Protein AF-A0A850CLK9-F1 (afdb_monomer)

Mean predicted aligned error: 9.15 Å

Sequence (193 aa):
MTASEMKHPELVAVAVAAQLAKLVKAAGDRARLDAARILEKGSSVTLYSPLGMKIGKALRTDPEPVAEVTDPAALDAWLREKYPDQVVPVETISDDLDAVIAFLKEHAPHLVRTVEVVAERMVPDVLAASEIAGQPMGPDGELDVPGVVVRKPDGVLQIRLDKSAREAIGEMWTAGLINIDGTLRGQLTDGGE

Foldseek 3Di:
DPPVPPPCVPVVVVVVVVVLVVLLVVVVVVVQVVVLVVDDAQDKDFDADPVRHTWFMKGFHFAFKFKDQQDPVLLFVVCCVPPVVQFDFDDDDDPCVVVVVVVCVVPPVVVDDTDTGGHPCQVVLQRVQCRVVQARAGNVGDHDRPRMGIDRDGTGIDTDTDPCNVVSVVVCVVVVQADSSGHGDDDPPDPDD

Nearest PDB structures (foldseek):
  1t62-assembly1_B  TM=2.913E-01  e=1.652E-01  Enterococcus faecalis V583
  7vph-assembly3_E  TM=5.023E-01  e=2.510E+00  Homo sapiens
  4rnz-assembly1_A  TM=2.064E-01  e=3.252E+00  Helicobacter pylori 26695
  2gks-assembly1_A  TM=2.105E-01  e=1.595E+00  Aquifex aeolicus

Secondary structure (DSSP, 8-state):
--GGG-S-HHHHHHHHHHHHHHHHHHHHHHHHHHHHHHSPTT-EEEEE-TTS-EEEEEEE--PPPEEEES-HHHHHHHHHHH-GGGEEE----SS-HHHHHHHHHHH-GGG----EEE-TTHHHHHHHHHHHHTS-B-TTS-B--TTEEEE-PPPPEEEEE-TTHHHHHHHHHHTT-B-TTSPBSS-------

Radius of gyration: 30.46 Å; Cα contacts (8 Å, |Δi|>4): 239; chains: 1; bounding box: 79×27×88 Å

pLDDT: mean 87.81, std 12.47, range [39.19, 97.75]

Solvent-accessible surface area (backbone atoms only — not comparable to full-atom values): 11128 Å² total; per-residue (Å²): 134,65,86,89,71,61,92,53,64,67,59,52,53,51,52,50,52,54,52,43,51,52,44,27,46,55,46,48,54,51,51,50,56,56,49,54,72,71,50,52,70,59,38,73,47,78,39,62,45,99,85,72,43,62,32,29,34,42,35,23,37,59,56,68,39,46,49,42,79,78,30,67,65,52,29,51,53,48,44,50,71,75,38,54,89,50,42,40,75,74,86,92,61,74,101,58,40,68,62,51,52,51,48,36,57,73,76,40,48,91,78,62,76,95,52,84,36,73,37,80,64,54,60,59,43,26,35,54,35,9,26,78,68,62,37,33,21,35,76,90,69,46,70,76,39,55,32,44,47,50,45,66,57,83,46,54,76,45,78,48,72,41,92,52,22,66,58,49,51,51,51,36,46,74,71,58,39,40,45,93,40,70,47,70,49,68,76,82,70,80,82,80,126

Structure (mmCIF, N/CA/C/O backbone):
data_AF-A0A850CLK9-F1
#
_entry.id   AF-A0A850CLK9-F1
#
loop_
_atom_site.group_PDB
_atom_site.id
_atom_site.type_symbol
_atom_site.label_atom_id
_atom_site.label_alt_id
_atom_site.label_comp_id
_atom_site.label_asym_id
_atom_site.label_entity_id
_atom_site.label_seq_id
_atom_site.pdbx_PDB_ins_code
_atom_site.Cartn_x
_atom_site.Cartn_y
_atom_site.Cartn_z
_atom_site.occupancy
_atom_site.B_iso_or_equiv
_atom_site.auth_seq_id
_atom_site.auth_comp_id
_atom_site.auth_asym_id
_atom_site.auth_atom_id
_atom_site.pdbx_PDB_model_num
ATOM 1 N N . MET A 1 1 ? 1.174 -10.224 -51.002 1.00 52.44 1 MET A N 1
ATOM 2 C CA . MET A 1 1 ? 0.209 -9.147 -50.709 1.00 52.44 1 MET A CA 1
ATOM 3 C C . MET A 1 1 ? 0.891 -7.823 -50.970 1.00 52.44 1 MET A C 1
ATOM 5 O O . MET A 1 1 ? 1.827 -7.477 -50.260 1.00 52.44 1 MET A O 1
ATOM 9 N N . THR A 1 2 ? 0.507 -7.138 -52.039 1.00 65.50 2 THR A N 1
ATOM 10 C CA . THR A 1 2 ? 0.962 -5.769 -52.301 1.00 65.50 2 THR A CA 1
ATOM 11 C C . THR A 1 2 ? 0.214 -4.822 -51.357 1.00 65.50 2 THR A C 1
ATOM 13 O O . THR A 1 2 ? -0.904 -5.115 -50.936 1.00 65.50 2 THR A O 1
ATOM 16 N N . ALA A 1 3 ? 0.806 -3.675 -51.007 1.00 60.31 3 ALA A N 1
ATOM 17 C CA . ALA A 1 3 ? 0.183 -2.681 -50.118 1.00 60.31 3 ALA A CA 1
ATOM 18 C C . ALA A 1 3 ? -1.201 -2.185 -50.606 1.00 60.31 3 ALA A C 1
ATOM 20 O O . ALA A 1 3 ? -1.946 -1.583 -49.841 1.00 60.31 3 ALA A O 1
ATOM 21 N N . SER A 1 4 ? -1.561 -2.490 -51.858 1.00 64.19 4 SER A N 1
ATOM 22 C CA . SER A 1 4 ? -2.817 -2.124 -52.510 1.00 64.19 4 SER A CA 1
ATOM 23 C C . SER A 1 4 ? -4.047 -2.941 -52.072 1.00 64.19 4 SER A C 1
ATOM 25 O O . SER A 1 4 ? -5.147 -2.605 -52.499 1.00 64.19 4 SER A O 1
ATOM 27 N N . GLU A 1 5 ? -3.905 -3.990 -51.248 1.00 77.75 5 GLU A N 1
ATOM 28 C CA . GLU A 1 5 ? -5.036 -4.842 -50.813 1.00 77.75 5 GLU A CA 1
ATOM 29 C C . GLU A 1 5 ? -5.483 -4.635 -49.352 1.00 77.75 5 GLU A C 1
ATOM 31 O O . GLU A 1 5 ? -6.490 -5.208 -48.927 1.00 77.75 5 GLU A O 1
ATOM 36 N N . MET A 1 6 ? -4.787 -3.813 -48.558 1.00 80.12 6 MET A N 1
ATOM 37 C CA . MET A 1 6 ? -5.237 -3.507 -47.194 1.00 80.12 6 MET A CA 1
ATOM 38 C C . MET A 1 6 ? -6.361 -2.474 -47.232 1.00 80.12 6 MET A C 1
ATOM 40 O O . MET A 1 6 ? -6.115 -1.290 -47.434 1.00 80.12 6 MET A O 1
ATOM 44 N N . LYS A 1 7 ? -7.599 -2.920 -46.992 1.00 79.44 7 LYS A N 1
ATOM 45 C CA . LYS A 1 7 ? -8.791 -2.055 -47.015 1.00 79.44 7 LYS A CA 1
ATOM 46 C C . LYS A 1 7 ? -8.765 -0.935 -45.960 1.00 79.44 7 LYS A C 1
ATOM 48 O O . LYS A 1 7 ? -9.452 0.055 -46.164 1.00 79.44 7 LYS A O 1
ATOM 53 N N . HIS A 1 8 ? -7.965 -1.078 -44.892 1.00 89.06 8 HIS A N 1
ATOM 54 C CA . HIS A 1 8 ? -7.888 -0.151 -43.749 1.00 89.06 8 HIS A CA 1
ATOM 55 C C . HIS A 1 8 ? -6.509 -0.194 -43.044 1.00 89.06 8 HIS A C 1
ATOM 57 O O . HIS A 1 8 ? -6.378 -0.817 -41.982 1.00 89.06 8 HIS A O 1
ATOM 63 N N . PRO A 1 9 ? -5.440 0.386 -43.620 1.00 88.69 9 PRO A N 1
ATOM 64 C CA . PRO A 1 9 ? -4.096 0.369 -43.022 1.00 88.69 9 PRO A CA 1
ATOM 65 C C . PRO A 1 9 ? -4.032 1.010 -41.620 1.00 88.69 9 PRO A C 1
ATOM 67 O O . PRO A 1 9 ? -3.245 0.584 -40.775 1.00 88.69 9 PRO A O 1
ATOM 70 N N . GLU A 1 10 ? -4.891 1.983 -41.331 1.00 91.00 10 GLU A N 1
ATOM 71 C CA . GLU A 1 10 ? -5.036 2.619 -40.022 1.00 91.00 10 GLU A CA 1
ATOM 72 C C . GLU A 1 10 ? -5.503 1.641 -38.934 1.00 91.00 10 GLU A C 1
ATOM 74 O O . GLU A 1 10 ? -4.974 1.652 -37.821 1.00 91.00 10 GLU A O 1
ATOM 79 N N . LEU A 1 11 ? -6.434 0.735 -39.256 1.00 91.88 11 LEU A N 1
ATOM 80 C CA . LEU A 1 11 ? -6.907 -0.279 -38.310 1.00 91.88 11 LEU A CA 1
ATOM 81 C C . LEU A 1 11 ? -5.820 -1.315 -38.016 1.00 91.88 11 LEU A C 1
ATOM 83 O O . LEU A 1 11 ? -5.702 -1.783 -36.882 1.00 91.88 11 LEU A O 1
ATOM 87 N N . VAL A 1 12 ? -4.984 -1.629 -39.011 1.00 92.44 12 VAL A N 1
ATOM 88 C CA . VAL A 1 12 ? -3.802 -2.479 -38.816 1.00 92.44 12 VAL A CA 1
ATOM 89 C C . VAL A 1 12 ? -2.829 -1.814 -37.840 1.00 92.44 12 VAL A C 1
ATOM 91 O O . VAL A 1 12 ? -2.372 -2.470 -36.905 1.00 92.44 12 VAL A O 1
ATOM 94 N N . ALA A 1 13 ? -2.562 -0.512 -37.986 1.00 92.12 13 ALA A N 1
ATOM 95 C CA . ALA A 1 13 ? -1.689 0.224 -37.071 1.00 92.12 13 ALA A CA 1
ATOM 96 C C . ALA A 1 13 ? -2.222 0.228 -35.625 1.00 92.12 13 ALA A C 1
ATOM 98 O O . ALA A 1 13 ? -1.456 -0.015 -34.691 1.00 92.12 13 ALA A O 1
ATOM 99 N N . VAL A 1 14 ? -3.532 0.428 -35.434 1.00 95.06 14 VAL A N 1
ATOM 100 C CA . VAL A 1 14 ? -4.177 0.351 -34.110 1.00 95.06 14 VAL A CA 1
ATOM 101 C C . VAL A 1 14 ? -4.045 -1.050 -33.508 1.00 95.06 14 VAL A C 1
ATOM 103 O O . VAL A 1 14 ? -3.688 -1.181 -32.337 1.00 95.06 14 VAL A O 1
ATOM 106 N N . ALA A 1 15 ? -4.281 -2.103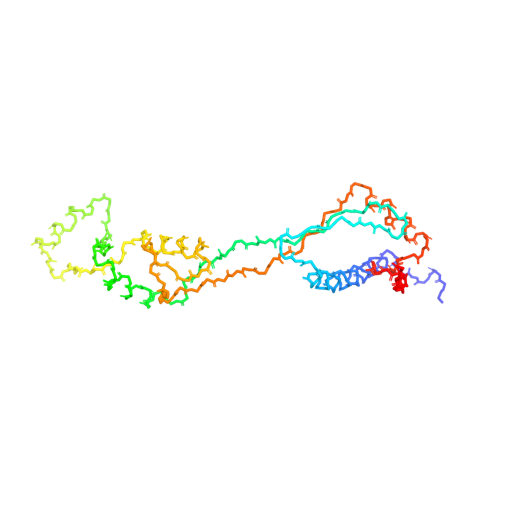 -34.295 1.00 94.44 15 ALA A N 1
ATOM 107 C CA . ALA A 1 15 ? -4.157 -3.484 -33.831 1.00 94.44 15 ALA A CA 1
ATOM 108 C C . ALA A 1 15 ? -2.715 -3.832 -33.426 1.00 94.44 15 ALA A C 1
ATOM 110 O O . ALA A 1 15 ? -2.495 -4.440 -32.375 1.00 94.44 15 ALA A O 1
ATOM 111 N N . VAL A 1 16 ? -1.729 -3.398 -34.217 1.00 95.00 16 VAL A N 1
ATOM 112 C CA . VAL A 1 16 ? -0.305 -3.563 -33.897 1.00 95.00 16 VAL A CA 1
ATOM 113 C C . VAL A 1 16 ? 0.041 -2.816 -32.612 1.00 95.00 16 VAL A C 1
ATOM 115 O O . VAL A 1 16 ? 0.589 -3.424 -31.697 1.00 95.00 16 VAL A O 1
ATOM 118 N N . ALA A 1 17 ? -0.329 -1.538 -32.490 1.00 95.25 17 ALA A N 1
ATOM 119 C CA . ALA A 1 17 ? -0.072 -0.751 -31.284 1.00 95.25 17 ALA A CA 1
ATOM 120 C C . ALA A 1 17 ? -0.703 -1.387 -30.033 1.00 95.25 17 ALA A C 1
ATOM 122 O O . ALA A 1 17 ? -0.053 -1.477 -28.991 1.00 95.25 17 ALA A O 1
ATOM 123 N N . ALA A 1 18 ? -1.934 -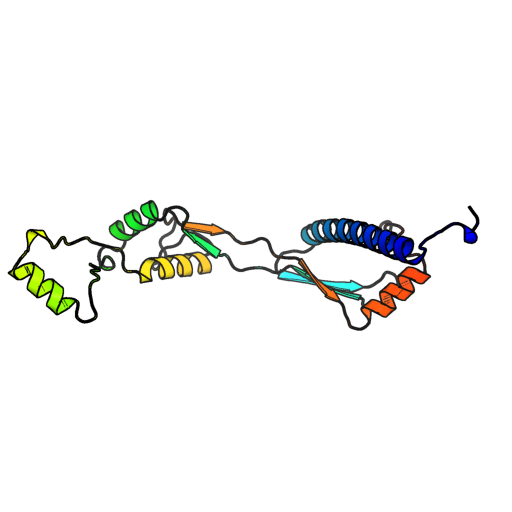1.897 -30.142 1.00 95.69 18 ALA A N 1
ATOM 124 C CA . ALA A 1 18 ? -2.607 -2.598 -29.052 1.00 95.69 18 ALA A CA 1
ATOM 125 C C . ALA A 1 18 ? -1.874 -3.888 -28.649 1.00 95.69 18 ALA A C 1
ATOM 127 O O . ALA A 1 18 ? -1.739 -4.176 -27.457 1.00 95.69 18 ALA A O 1
ATOM 128 N N . GLN A 1 19 ? -1.377 -4.660 -29.618 1.00 97.00 19 GLN A N 1
ATOM 129 C CA . GLN A 1 19 ? -0.610 -5.870 -29.334 1.00 97.00 19 GLN A CA 1
ATOM 130 C C . GLN A 1 19 ? 0.746 -5.548 -28.693 1.00 97.00 19 GLN A C 1
ATOM 132 O O . GLN A 1 19 ? 1.129 -6.198 -27.721 1.00 97.00 19 GLN A O 1
ATOM 137 N N . LEU A 1 20 ? 1.443 -4.517 -29.176 1.00 95.38 20 LEU A N 1
ATOM 138 C CA . LEU A 1 20 ? 2.698 -4.060 -28.579 1.00 95.38 20 LEU A CA 1
ATOM 139 C C . LEU A 1 20 ? 2.493 -3.562 -27.149 1.00 95.38 20 LEU A C 1
ATOM 141 O O . LEU A 1 20 ? 3.252 -3.941 -26.264 1.00 95.38 20 LEU A O 1
ATOM 145 N N . ALA A 1 21 ? 1.429 -2.801 -26.887 1.00 95.38 21 ALA A N 1
ATOM 146 C CA . ALA A 1 21 ? 1.100 -2.352 -25.537 1.00 95.38 21 ALA A CA 1
ATOM 147 C C . ALA A 1 21 ? 0.892 -3.530 -24.568 1.00 95.38 21 ALA A C 1
ATOM 149 O O . ALA A 1 21 ? 1.345 -3.471 -23.425 1.00 95.38 21 ALA A O 1
ATOM 150 N N . LYS A 1 22 ? 0.260 -4.626 -25.019 1.00 96.19 22 LYS A N 1
ATOM 151 C CA . LYS A 1 22 ? 0.113 -5.851 -24.212 1.00 96.19 22 LYS A CA 1
ATOM 152 C C . LYS A 1 22 ? 1.460 -6.510 -23.913 1.00 96.19 22 LYS A C 1
ATOM 154 O O . LYS A 1 22 ? 1.681 -6.911 -22.773 1.00 96.19 22 LYS A O 1
ATOM 159 N N . LEU A 1 23 ? 2.347 -6.604 -24.906 1.00 94.69 23 LEU A N 1
ATOM 160 C CA . LEU A 1 23 ? 3.688 -7.172 -24.729 1.00 94.69 23 LEU A CA 1
ATOM 161 C C . LEU A 1 23 ? 4.530 -6.334 -23.763 1.00 94.69 23 LEU A C 1
ATOM 163 O O . LEU A 1 23 ? 5.065 -6.877 -22.801 1.00 94.69 23 LEU A O 1
ATOM 167 N N . VAL A 1 24 ? 4.568 -5.013 -23.963 1.00 95.94 24 VAL A N 1
ATOM 168 C CA . VAL A 1 24 ? 5.277 -4.070 -23.085 1.00 95.94 24 VAL A CA 1
ATOM 169 C C . VAL A 1 24 ? 4.737 -4.139 -21.659 1.00 95.94 24 VAL A C 1
ATOM 171 O O . VAL A 1 24 ? 5.512 -4.159 -20.707 1.00 95.94 24 VAL A O 1
ATOM 174 N N . LYS A 1 25 ? 3.411 -4.227 -21.487 1.00 95.44 25 LYS A N 1
ATOM 175 C CA . LYS A 1 25 ? 2.806 -4.388 -20.161 1.00 95.44 25 LYS A CA 1
ATOM 176 C C . LYS A 1 25 ? 3.255 -5.691 -19.497 1.00 95.44 25 LYS A C 1
ATOM 178 O O . LYS A 1 25 ? 3.720 -5.650 -18.366 1.00 95.44 25 LYS A O 1
ATOM 183 N N . ALA A 1 26 ? 3.155 -6.823 -20.193 1.00 94.12 26 ALA A N 1
ATOM 184 C CA . ALA A 1 26 ? 3.539 -8.121 -19.640 1.00 94.12 26 ALA A CA 1
ATOM 185 C C . ALA A 1 26 ? 5.033 -8.178 -19.266 1.00 94.12 26 ALA A C 1
ATOM 187 O O . ALA A 1 26 ? 5.385 -8.665 -18.191 1.00 94.12 26 ALA A O 1
ATOM 188 N N . ALA A 1 27 ? 5.905 -7.636 -20.122 1.00 93.19 27 ALA A N 1
ATOM 189 C CA . ALA A 1 27 ? 7.331 -7.511 -19.841 1.00 93.19 27 ALA A CA 1
ATOM 190 C C . ALA A 1 27 ? 7.600 -6.581 -18.647 1.00 93.19 27 ALA A C 1
ATOM 192 O O . ALA A 1 27 ? 8.383 -6.923 -17.762 1.00 93.19 27 ALA A O 1
ATOM 193 N N . GLY A 1 28 ? 6.909 -5.439 -18.581 1.00 92.25 28 GLY A N 1
ATOM 194 C CA . GLY A 1 28 ? 7.004 -4.485 -17.479 1.00 92.25 28 GLY A CA 1
ATOM 195 C C . GLY A 1 28 ? 6.546 -5.063 -16.139 1.00 92.25 28 GLY A C 1
ATOM 196 O O . GLY A 1 28 ? 7.227 -4.870 -15.135 1.00 92.25 28 GLY A O 1
ATOM 197 N N . ASP A 1 29 ? 5.438 -5.805 -16.114 1.00 92.94 29 ASP A N 1
ATOM 198 C CA . ASP A 1 29 ? 4.929 -6.463 -14.906 1.00 92.94 29 ASP A CA 1
ATOM 199 C C . ASP A 1 29 ? 5.933 -7.508 -14.394 1.00 92.94 29 ASP A C 1
ATOM 201 O O . ASP A 1 29 ? 6.263 -7.525 -13.206 1.00 92.94 29 ASP A O 1
ATOM 205 N N . ARG A 1 30 ? 6.510 -8.316 -15.294 1.00 92.19 30 ARG A N 1
ATOM 206 C CA . ARG A 1 30 ? 7.572 -9.271 -14.945 1.00 92.19 30 ARG A CA 1
ATOM 207 C C . ARG A 1 30 ? 8.824 -8.569 -14.412 1.00 92.19 30 ARG A C 1
ATOM 209 O O . ARG A 1 30 ? 9.306 -8.926 -13.342 1.00 92.19 30 ARG A O 1
ATOM 216 N N . ALA A 1 31 ? 9.308 -7.542 -15.109 1.00 92.38 31 ALA A N 1
ATOM 217 C CA . ALA A 1 31 ? 10.482 -6.778 -14.690 1.00 92.38 31 ALA A CA 1
ATOM 218 C C . ALA A 1 31 ? 10.273 -6.095 -13.329 1.00 92.38 31 ALA A C 1
ATOM 220 O O . ALA A 1 31 ? 11.199 -6.034 -12.523 1.00 92.38 31 ALA A O 1
ATOM 221 N N . ARG A 1 32 ? 9.056 -5.617 -13.035 1.00 91.00 32 ARG A N 1
ATOM 222 C CA . ARG A 1 32 ? 8.706 -5.062 -11.719 1.00 91.00 32 ARG A CA 1
ATOM 223 C C . ARG A 1 32 ? 8.752 -6.115 -10.620 1.00 91.00 32 ARG A C 1
ATOM 225 O O . ARG A 1 32 ? 9.260 -5.813 -9.545 1.00 91.00 32 ARG A O 1
ATOM 232 N N . LEU A 1 33 ? 8.246 -7.323 -10.875 1.00 90.19 33 LEU A N 1
ATOM 233 C CA . LEU A 1 33 ? 8.322 -8.428 -9.915 1.00 90.19 33 LEU A CA 1
ATOM 234 C C . LEU A 1 33 ? 9.774 -8.816 -9.624 1.00 90.19 33 LEU A C 1
ATOM 236 O O . LEU A 1 33 ? 10.137 -8.979 -8.462 1.00 90.19 33 LEU A O 1
ATOM 240 N N . ASP A 1 34 ? 10.609 -8.911 -10.658 1.00 90.56 34 ASP A N 1
ATOM 241 C CA . ASP A 1 34 ? 12.026 -9.241 -10.497 1.00 90.56 34 ASP A CA 1
ATOM 242 C C . ASP A 1 34 ? 12.777 -8.116 -9.759 1.00 90.56 34 ASP A C 1
ATOM 244 O O . ASP A 1 34 ? 13.471 -8.376 -8.778 1.00 90.56 34 ASP A O 1
ATOM 248 N N . ALA A 1 35 ? 12.556 -6.849 -10.126 1.00 90.38 35 ALA A N 1
ATOM 249 C CA . ALA A 1 35 ? 13.148 -5.699 -9.439 1.00 90.38 35 ALA A CA 1
ATOM 250 C C . ALA A 1 35 ? 12.690 -5.573 -7.974 1.00 90.38 35 ALA A C 1
ATOM 252 O O . ALA A 1 35 ? 13.484 -5.205 -7.107 1.00 90.38 35 ALA A O 1
ATOM 253 N N . ALA A 1 36 ? 11.437 -5.923 -7.672 1.00 89.50 36 ALA A N 1
ATOM 254 C CA . ALA A 1 36 ? 10.931 -5.961 -6.303 1.00 89.50 36 ALA A CA 1
ATOM 255 C C . ALA A 1 36 ? 11.599 -7.053 -5.450 1.00 89.50 36 ALA A C 1
ATOM 257 O O . ALA A 1 36 ? 11.548 -6.960 -4.231 1.00 89.50 36 ALA A O 1
ATOM 258 N N . ARG A 1 37 ? 12.242 -8.071 -6.036 1.00 89.75 37 ARG A N 1
ATOM 259 C CA . ARG A 1 37 ? 13.052 -9.041 -5.273 1.00 89.75 37 ARG A CA 1
ATOM 260 C C . ARG A 1 37 ? 14.455 -8.526 -4.963 1.00 89.75 37 ARG A C 1
ATOM 262 O O . ARG A 1 37 ? 15.041 -8.963 -3.983 1.00 89.75 37 ARG A O 1
ATOM 269 N N . ILE A 1 38 ? 14.975 -7.621 -5.792 1.00 92.31 38 ILE A N 1
ATOM 270 C CA . ILE A 1 38 ? 16.338 -7.087 -5.672 1.00 92.31 38 ILE A CA 1
ATOM 271 C C . ILE A 1 38 ? 16.379 -5.907 -4.693 1.00 92.31 38 ILE A C 1
ATOM 273 O O . ILE A 1 38 ? 17.317 -5.779 -3.914 1.00 92.31 38 ILE A O 1
ATOM 277 N N . LEU A 1 39 ? 15.368 -5.034 -4.726 1.00 93.12 39 LEU A N 1
ATOM 278 C CA . LEU A 1 39 ? 15.319 -3.848 -3.870 1.00 93.12 39 LEU A CA 1
ATOM 279 C C . LEU A 1 39 ? 14.760 -4.178 -2.484 1.00 93.12 39 LEU A C 1
ATOM 281 O O . LEU A 1 39 ? 13.619 -4.632 -2.351 1.00 93.12 39 LEU A O 1
ATOM 285 N N . GLU A 1 40 ? 15.528 -3.863 -1.444 1.00 92.75 40 GLU A N 1
ATOM 286 C CA . GLU A 1 40 ? 15.059 -3.890 -0.057 1.00 92.75 40 GLU A CA 1
ATOM 287 C C . GLU A 1 40 ? 13.942 -2.854 0.163 1.00 92.75 40 GLU A C 1
ATOM 289 O O . GLU A 1 40 ? 13.884 -1.827 -0.525 1.00 92.75 40 GLU A O 1
ATOM 294 N N . LYS A 1 41 ? 13.022 -3.108 1.104 1.00 93.00 41 LYS A N 1
ATOM 295 C CA . LYS A 1 41 ? 11.955 -2.147 1.439 1.00 93.00 41 LYS A CA 1
ATOM 296 C C . LYS A 1 41 ? 12.589 -0.840 1.947 1.00 93.00 41 LYS A C 1
ATOM 298 O O . LYS A 1 41 ? 13.535 -0.874 2.722 1.00 93.00 41 LYS A O 1
ATOM 303 N N . GLY A 1 42 ? 12.117 0.306 1.453 1.00 92.94 42 GLY A N 1
ATOM 304 C CA . GLY A 1 42 ? 12.643 1.638 1.794 1.00 92.94 42 GLY A CA 1
ATOM 305 C C . GLY A 1 42 ? 13.885 2.054 0.998 1.00 92.94 42 GLY A C 1
ATOM 306 O O . GLY A 1 42 ? 14.265 3.226 1.011 1.00 92.94 42 GLY A O 1
ATOM 307 N N . SER A 1 43 ? 14.498 1.126 0.259 1.00 95.31 43 SER A N 1
ATOM 308 C CA . SER A 1 43 ? 15.685 1.406 -0.545 1.00 95.31 43 SER A CA 1
ATOM 309 C C . SER A 1 43 ? 15.344 2.083 -1.872 1.00 95.31 43 SER A C 1
ATOM 311 O O . SER A 1 43 ? 14.232 1.994 -2.411 1.00 95.31 43 SER A O 1
ATOM 313 N N . SER A 1 44 ? 16.340 2.771 -2.431 1.00 95.94 44 SER A N 1
ATOM 314 C CA . SER A 1 44 ? 16.206 3.412 -3.729 1.00 95.94 44 SER A CA 1
ATOM 315 C C . SER A 1 44 ? 17.493 3.340 -4.534 1.00 95.94 44 SER A C 1
ATOM 317 O O . SER A 1 44 ? 18.574 3.517 -3.979 1.00 95.94 44 SER A O 1
ATOM 319 N N . VAL A 1 45 ? 17.367 3.135 -5.842 1.00 97.31 45 VAL A N 1
ATOM 320 C CA . VAL A 1 45 ? 18.491 2.996 -6.772 1.00 97.31 45 VAL A CA 1
ATOM 321 C C . VAL A 1 45 ? 18.274 3.908 -7.973 1.00 97.31 45 VAL A C 1
ATOM 323 O O . VAL A 1 45 ? 17.189 3.950 -8.559 1.00 97.31 45 VAL A O 1
ATOM 326 N N . THR A 1 46 ? 19.308 4.662 -8.338 1.00 97.56 46 THR A N 1
ATOM 327 C CA . THR A 1 46 ? 19.321 5.444 -9.579 1.00 97.56 46 THR A CA 1
ATOM 328 C C . THR A 1 46 ? 19.553 4.504 -10.757 1.00 97.56 46 THR A C 1
ATOM 330 O O . THR A 1 46 ? 20.476 3.696 -10.742 1.00 97.56 46 THR A O 1
ATOM 333 N N . LEU A 1 47 ? 18.709 4.614 -11.777 1.00 96.75 47 LEU A N 1
ATOM 334 C CA . LEU A 1 47 ? 18.754 3.783 -12.971 1.00 96.75 47 LEU A CA 1
ATOM 335 C C . LEU A 1 47 ? 19.568 4.483 -14.056 1.00 96.75 47 LEU A C 1
ATOM 337 O O . LEU A 1 47 ? 19.270 5.628 -14.417 1.00 96.75 47 LEU A O 1
ATOM 341 N N . TYR A 1 48 ? 20.540 3.766 -14.607 1.00 96.50 48 TYR A N 1
ATOM 342 C CA . TYR A 1 48 ? 21.345 4.193 -15.744 1.00 96.50 48 TYR A CA 1
ATOM 343 C C . TYR A 1 48 ? 21.133 3.237 -16.918 1.00 96.50 48 TYR A C 1
ATOM 345 O O . TYR A 1 48 ? 20.901 2.043 -16.736 1.00 96.50 48 TYR A O 1
ATOM 353 N N . SER A 1 49 ? 21.189 3.779 -18.128 1.00 95.31 49 SER A N 1
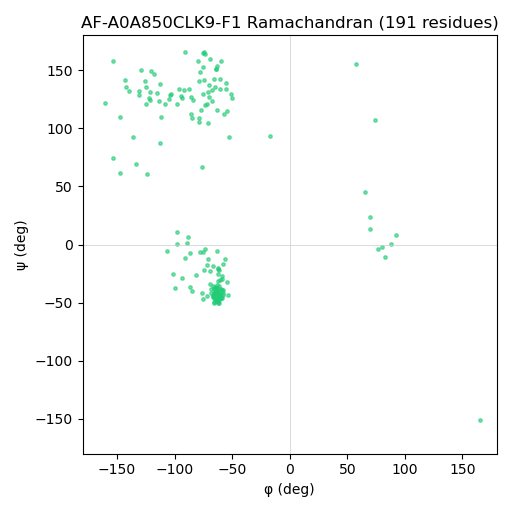ATOM 354 C CA . SER A 1 49 ? 21.269 2.992 -19.355 1.00 95.31 49 SER A CA 1
ATOM 355 C C . SER A 1 49 ? 22.634 2.298 -19.458 1.00 95.31 49 SER A C 1
ATOM 357 O O . SER A 1 49 ? 23.608 2.789 -18.882 1.00 95.31 49 SER A O 1
ATOM 359 N N . PRO A 1 50 ? 22.759 1.233 -20.270 1.00 93.75 50 PRO A N 1
ATOM 360 C CA . PRO A 1 50 ? 24.058 0.662 -20.639 1.00 93.75 50 PRO A CA 1
ATOM 361 C C . PRO A 1 50 ? 25.008 1.660 -21.324 1.00 93.75 50 PRO A C 1
ATOM 363 O O . PRO A 1 50 ? 26.205 1.420 -21.394 1.00 93.75 50 PRO A O 1
ATOM 366 N N . LEU A 1 51 ? 24.481 2.787 -21.813 1.00 93.81 51 LEU A N 1
ATOM 367 C CA . LEU A 1 51 ? 25.242 3.885 -22.412 1.00 93.81 51 LEU A CA 1
ATOM 368 C C . LEU A 1 51 ? 25.702 4.928 -21.371 1.00 93.81 51 LEU A C 1
ATOM 370 O O . LEU A 1 51 ? 26.206 5.985 -21.734 1.00 93.81 51 LEU A O 1
ATOM 374 N N . GLY A 1 52 ? 25.488 4.681 -20.074 1.00 95.31 52 GLY A N 1
ATOM 375 C CA . GLY A 1 52 ? 25.898 5.573 -18.983 1.00 95.31 52 GLY A CA 1
ATOM 376 C C . GLY A 1 52 ? 24.963 6.762 -18.727 1.00 95.31 52 GLY A C 1
ATOM 377 O O . GLY A 1 52 ? 25.168 7.514 -17.776 1.00 95.31 52 GLY A O 1
ATOM 378 N N . MET A 1 53 ? 23.899 6.936 -19.515 1.00 96.56 53 MET A N 1
ATOM 379 C CA . MET A 1 53 ? 22.920 8.007 -19.294 1.00 96.56 53 MET A CA 1
ATOM 380 C C . MET A 1 53 ? 21.938 7.669 -18.177 1.00 96.56 53 MET A C 1
ATOM 382 O O . MET A 1 53 ? 21.430 6.549 -18.108 1.00 96.56 53 MET A O 1
ATOM 386 N N . LYS A 1 54 ? 21.595 8.658 -17.352 1.00 97.25 54 LYS A N 1
ATOM 387 C CA . LYS A 1 54 ? 20.583 8.518 -16.301 1.00 97.25 54 LYS A CA 1
ATOM 388 C C . LYS A 1 54 ? 19.177 8.402 -16.904 1.00 97.25 54 LYS A C 1
ATOM 390 O O . LYS A 1 54 ? 18.741 9.276 -17.653 1.00 97.25 54 LYS A O 1
ATOM 395 N N . ILE A 1 55 ? 18.453 7.352 -16.518 1.00 97.38 55 ILE A N 1
ATOM 396 C CA . ILE A 1 55 ? 17.065 7.092 -16.933 1.00 97.38 55 ILE A CA 1
ATOM 397 C C . ILE A 1 55 ? 16.080 7.532 -15.848 1.00 97.38 55 ILE A C 1
ATOM 399 O O . ILE A 1 55 ? 14.997 8.027 -16.147 1.00 97.38 55 ILE A O 1
ATOM 403 N N . GLY A 1 56 ? 16.417 7.347 -14.574 1.00 97.38 56 GLY A N 1
ATOM 404 C CA . GLY A 1 56 ? 15.479 7.649 -13.499 1.00 97.38 56 GLY A CA 1
ATOM 405 C C . GLY A 1 56 ? 15.891 7.065 -12.164 1.00 97.38 56 GLY A C 1
ATOM 406 O O . GLY A 1 56 ? 17.075 6.896 -11.881 1.00 97.38 56 GLY A O 1
ATOM 407 N N . LYS A 1 57 ? 14.899 6.770 -11.331 1.00 97.56 57 LYS A N 1
ATOM 408 C CA . LYS A 1 57 ? 15.080 6.195 -10.002 1.00 97.56 57 LYS A CA 1
ATOM 409 C C . LYS A 1 57 ? 14.006 5.144 -9.737 1.00 97.56 57 LYS A C 1
ATOM 411 O O . LYS A 1 57 ? 12.822 5.402 -9.954 1.00 97.56 57 LYS A O 1
ATOM 416 N N . ALA A 1 58 ? 14.424 3.981 -9.255 1.00 96.88 58 ALA A N 1
ATOM 417 C CA . ALA A 1 58 ? 13.548 2.980 -8.669 1.00 96.88 58 ALA A CA 1
ATOM 418 C C . ALA A 1 58 ? 13.549 3.155 -7.147 1.00 96.88 58 ALA A C 1
ATOM 420 O O . ALA A 1 58 ? 14.600 3.335 -6.535 1.00 96.88 58 ALA A O 1
ATOM 421 N N . LEU A 1 59 ? 12.370 3.136 -6.539 1.00 96.69 59 LEU A N 1
ATOM 422 C CA . LEU A 1 59 ? 12.164 3.227 -5.098 1.00 96.69 59 LEU A CA 1
ATOM 423 C C . LEU A 1 59 ? 11.221 2.101 -4.700 1.00 96.69 59 LEU A C 1
ATOM 425 O O . LEU A 1 59 ? 10.141 1.998 -5.277 1.00 96.69 59 LEU A O 1
ATOM 429 N N . ARG A 1 60 ? 11.582 1.299 -3.702 1.00 95.62 60 ARG A N 1
ATOM 430 C CA . ARG A 1 60 ? 10.617 0.410 -3.054 1.00 95.62 60 ARG A CA 1
ATOM 431 C C . ARG A 1 60 ? 10.142 1.083 -1.780 1.00 95.62 60 ARG A C 1
ATOM 433 O O . ARG A 1 60 ? 10.960 1.411 -0.928 1.00 95.62 60 ARG A O 1
ATOM 440 N N . THR A 1 61 ? 8.842 1.331 -1.656 1.00 93.81 61 THR A N 1
ATOM 441 C CA . THR A 1 61 ? 8.312 1.941 -0.430 1.00 93.81 61 THR A CA 1
ATOM 442 C C . THR A 1 61 ? 8.523 1.004 0.761 1.00 93.81 61 THR A C 1
ATOM 444 O O . THR A 1 61 ? 8.572 -0.212 0.585 1.00 93.81 61 THR A O 1
ATOM 447 N N . ASP A 1 62 ? 8.668 1.554 1.965 1.00 90.81 62 ASP A N 1
ATOM 448 C CA . ASP A 1 62 ? 8.548 0.787 3.208 1.00 90.81 62 ASP A CA 1
ATOM 449 C C . ASP A 1 62 ? 7.298 1.280 3.937 1.00 90.81 62 ASP A C 1
ATOM 451 O O . ASP A 1 62 ? 7.373 2.276 4.652 1.00 90.81 62 ASP A O 1
ATOM 455 N N . PRO A 1 63 ? 6.119 0.709 3.644 1.00 86.94 63 PRO A N 1
ATOM 456 C CA . PRO A 1 63 ? 4.901 1.118 4.319 1.00 86.94 63 PRO A CA 1
ATOM 457 C C . PRO A 1 63 ? 4.996 0.748 5.799 1.00 86.94 63 PRO A C 1
ATOM 459 O O . PRO A 1 63 ? 5.528 -0.313 6.151 1.00 86.94 63 PRO A O 1
ATOM 462 N N . GLU A 1 64 ? 4.472 1.623 6.650 1.00 85.56 64 GLU A N 1
ATOM 463 C CA . GLU A 1 64 ? 4.357 1.347 8.079 1.00 85.56 64 GLU A CA 1
ATOM 464 C C . GLU A 1 64 ? 3.421 0.148 8.322 1.00 85.56 64 GLU A C 1
ATOM 466 O O . GLU A 1 64 ? 2.583 -0.168 7.464 1.00 85.56 64 GLU A O 1
ATOM 471 N N . PRO A 1 65 ? 3.600 -0.588 9.435 1.00 83.12 65 PRO A N 1
ATOM 472 C CA . PRO A 1 65 ? 2.662 -1.626 9.837 1.00 83.12 65 PRO A CA 1
ATOM 473 C C . PRO A 1 65 ? 1.251 -1.054 9.953 1.00 83.12 65 PRO A C 1
ATOM 475 O O . PRO A 1 65 ? 1.074 0.043 10.466 1.00 83.12 65 PRO A O 1
ATOM 478 N N . VAL A 1 66 ? 0.263 -1.810 9.481 1.00 85.12 66 VAL A N 1
ATOM 479 C CA . VAL A 1 66 ? -1.153 -1.464 9.626 1.00 85.12 66 VAL A CA 1
ATOM 480 C C . VAL A 1 66 ? -1.796 -2.520 10.509 1.00 85.12 66 VAL A C 1
ATOM 482 O O . VAL A 1 66 ? -1.604 -3.724 10.285 1.00 85.12 66 VAL A O 1
ATOM 485 N N . ALA A 1 67 ? -2.530 -2.075 11.523 1.00 83.00 67 ALA A N 1
ATOM 486 C CA . ALA A 1 67 ? -3.292 -2.954 12.392 1.00 83.00 67 ALA A CA 1
ATOM 487 C C . ALA A 1 67 ? -4.718 -3.104 11.846 1.00 83.00 67 ALA A C 1
ATOM 489 O O . ALA A 1 67 ? -5.370 -2.130 11.474 1.00 83.00 67 ALA A O 1
ATOM 490 N N . GLU A 1 68 ? -5.210 -4.338 11.784 1.00 89.31 68 GLU A N 1
ATOM 491 C CA . GLU A 1 68 ? -6.563 -4.651 11.327 1.00 89.31 68 GLU A CA 1
ATOM 492 C C . GLU A 1 68 ? -7.298 -5.466 12.397 1.00 89.31 68 GLU A C 1
ATOM 494 O O . GLU A 1 68 ? -6.750 -6.421 12.961 1.00 89.31 68 GLU A O 1
ATOM 499 N N . VAL A 1 69 ? -8.558 -5.106 12.663 1.00 93.31 69 VAL A N 1
ATOM 500 C CA . VAL A 1 69 ? -9.458 -5.899 13.510 1.00 93.31 69 VAL A CA 1
ATOM 501 C C . VAL A 1 69 ? -9.996 -7.066 12.685 1.00 93.31 69 VAL A C 1
ATOM 503 O O . VAL A 1 69 ? -10.823 -6.888 11.795 1.00 93.31 69 VAL A O 1
ATOM 506 N N . THR A 1 70 ? -9.531 -8.272 12.994 1.00 93.31 70 THR A N 1
ATOM 507 C CA . THR A 1 70 ? -9.950 -9.521 12.337 1.00 93.31 70 THR A CA 1
ATOM 508 C C . THR A 1 70 ? -11.092 -10.230 13.059 1.00 93.31 70 THR A C 1
ATOM 510 O O . THR A 1 70 ? -11.896 -10.895 12.409 1.00 93.31 70 THR A O 1
ATOM 513 N N . ASP A 1 71 ? -11.192 -10.065 14.381 1.00 93.31 71 ASP A N 1
ATOM 514 C CA . ASP A 1 71 ? -12.287 -10.592 15.199 1.00 93.31 71 ASP A CA 1
ATOM 515 C C . ASP A 1 71 ? -12.756 -9.517 16.192 1.00 93.31 71 ASP A C 1
ATOM 517 O O . ASP A 1 71 ? -12.206 -9.391 17.291 1.00 93.31 71 ASP A O 1
ATOM 521 N N . PRO A 1 72 ? -13.768 -8.717 15.809 1.00 90.50 72 PRO A N 1
ATOM 522 C CA . PRO A 1 72 ? -14.296 -7.668 16.670 1.00 90.50 72 PRO A CA 1
ATOM 523 C C . PRO A 1 72 ? -14.864 -8.190 17.995 1.00 90.50 72 PRO A C 1
ATOM 525 O O . PRO A 1 72 ? -14.807 -7.481 18.995 1.00 90.50 72 PRO A O 1
ATOM 528 N N . ALA A 1 73 ? -15.408 -9.412 18.023 1.00 89.69 73 ALA A N 1
ATOM 529 C CA . ALA A 1 73 ? -16.040 -9.962 19.219 1.00 89.69 73 ALA A CA 1
ATOM 530 C C . ALA A 1 73 ? -14.995 -10.425 20.243 1.00 89.69 73 ALA A C 1
ATOM 532 O O . ALA A 1 73 ? -15.147 -10.164 21.436 1.00 89.69 73 ALA A O 1
ATOM 533 N N . ALA A 1 74 ? -13.919 -11.071 19.781 1.00 92.19 74 ALA A N 1
ATOM 534 C CA . ALA A 1 74 ? -12.792 -11.423 20.642 1.00 92.19 74 ALA A CA 1
ATOM 535 C C . ALA A 1 74 ? -12.094 -10.174 21.200 1.00 92.19 74 ALA A C 1
ATOM 537 O O . ALA A 1 74 ? -11.752 -10.145 22.383 1.00 92.19 74 ALA A O 1
ATOM 538 N N . LEU A 1 75 ? -11.934 -9.136 20.368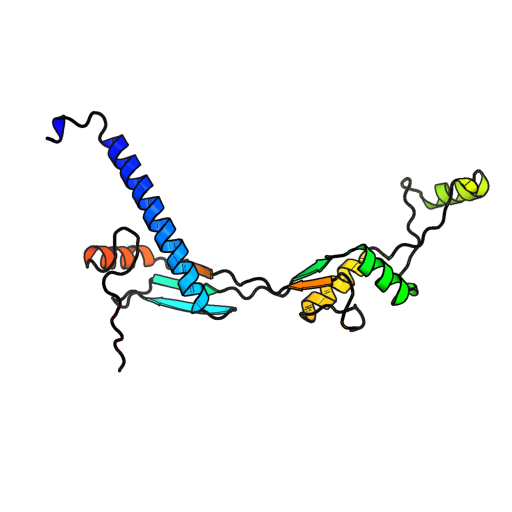 1.00 92.00 75 LEU A N 1
ATOM 539 C CA . LEU A 1 75 ? -11.369 -7.860 20.798 1.00 92.00 75 LEU A CA 1
ATOM 540 C C . LEU A 1 75 ? -12.250 -7.179 21.858 1.00 92.00 75 LEU A C 1
ATOM 542 O O . LEU A 1 75 ? -11.735 -6.777 22.896 1.00 92.00 75 LEU A O 1
ATOM 546 N N . ASP A 1 76 ? -13.568 -7.091 21.646 1.00 91.44 76 ASP A N 1
ATOM 547 C CA . ASP A 1 76 ? -14.507 -6.507 22.621 1.00 91.44 76 ASP A CA 1
ATOM 548 C C . ASP A 1 76 ? -14.472 -7.248 23.967 1.00 91.44 76 ASP A C 1
ATOM 550 O O . ASP A 1 76 ? -14.359 -6.618 25.019 1.00 91.44 76 ASP A O 1
ATOM 554 N N . ALA A 1 77 ? -14.496 -8.584 23.945 1.00 92.38 77 ALA A N 1
ATOM 555 C CA . ALA A 1 77 ? -14.426 -9.394 25.159 1.00 92.38 77 ALA A CA 1
ATOM 556 C C . ALA A 1 77 ? -13.126 -9.147 25.943 1.00 92.38 77 ALA A C 1
ATOM 558 O O . ALA A 1 77 ? -13.163 -8.967 27.161 1.00 92.38 77 ALA A O 1
ATOM 559 N N . TRP A 1 78 ? -11.991 -9.089 25.243 1.00 94.31 78 TRP A N 1
ATOM 560 C CA . TRP A 1 78 ? -10.698 -8.796 25.856 1.00 94.31 78 TRP A CA 1
ATOM 561 C C . TRP A 1 78 ? -10.635 -7.370 26.419 1.00 94.31 78 TRP A C 1
ATOM 563 O O . TRP A 1 78 ? -10.156 -7.177 27.536 1.00 94.31 78 TRP A O 1
ATOM 573 N N . LEU A 1 79 ? -11.173 -6.379 25.698 1.00 94.75 79 LEU A N 1
ATOM 574 C CA . LEU A 1 79 ? -11.211 -4.988 26.155 1.00 94.75 79 LEU A CA 1
ATOM 575 C C . LEU A 1 79 ? -12.043 -4.820 27.427 1.00 94.75 79 LEU A C 1
ATOM 577 O O . LEU A 1 79 ? -11.618 -4.108 28.332 1.00 94.75 79 LEU A O 1
ATOM 581 N N . ARG A 1 80 ? -13.178 -5.519 27.541 1.00 92.94 80 ARG A N 1
ATOM 582 C CA . ARG A 1 80 ? -13.988 -5.526 28.771 1.00 92.94 80 ARG A CA 1
ATOM 583 C C . ARG A 1 80 ? -13.264 -6.155 29.957 1.00 92.94 80 ARG A C 1
ATOM 585 O O . ARG A 1 80 ? -13.446 -5.708 31.084 1.00 92.94 80 ARG A O 1
ATOM 592 N N . GLU A 1 81 ? -12.475 -7.202 29.715 1.00 93.31 81 GLU A N 1
ATOM 593 C CA . GLU A 1 81 ? -11.706 -7.875 30.765 1.00 93.31 81 GLU A CA 1
ATOM 594 C C . GLU A 1 81 ? -10.533 -7.012 31.251 1.00 93.31 81 GLU A C 1
ATOM 596 O O . GLU A 1 81 ? -10.293 -6.920 32.455 1.00 93.31 81 GLU A O 1
ATOM 601 N N . LYS A 1 82 ? -9.790 -6.396 30.322 1.00 92.94 82 LYS A N 1
ATOM 602 C CA . LYS A 1 82 ? -8.549 -5.668 30.627 1.00 92.94 82 LYS A CA 1
ATOM 603 C C . LYS A 1 82 ? -8.754 -4.218 31.032 1.00 92.94 82 LYS A C 1
ATOM 605 O O . LYS A 1 82 ? -8.061 -3.763 31.936 1.00 92.94 82 LYS A O 1
ATOM 610 N N . TYR A 1 83 ? -9.715 -3.533 30.421 1.00 92.12 83 TYR A N 1
ATOM 611 C CA . TYR A 1 83 ? -9.991 -2.117 30.665 1.00 92.12 83 TYR A CA 1
ATOM 612 C C . TYR A 1 83 ? -11.450 -1.915 31.088 1.00 92.12 83 TYR A C 1
ATOM 614 O O . TYR A 1 83 ? -12.215 -1.237 30.395 1.00 92.12 83 TYR A O 1
ATOM 622 N N . PRO A 1 84 ? -11.883 -2.511 32.216 1.00 93.00 84 PRO A N 1
ATOM 623 C CA . PRO A 1 84 ? -13.270 -2.408 32.667 1.00 93.00 84 PRO A CA 1
ATOM 624 C C . PRO A 1 84 ? -13.680 -0.961 32.985 1.00 93.00 84 PRO A C 1
ATOM 626 O O . PRO A 1 84 ? -14.853 -0.619 32.893 1.00 93.00 84 PRO A O 1
ATOM 629 N N . ASP A 1 85 ? -12.724 -0.092 33.322 1.00 90.81 85 ASP A N 1
ATOM 630 C CA . ASP A 1 85 ? -12.915 1.346 33.541 1.00 90.81 85 ASP A CA 1
ATOM 631 C C . ASP A 1 85 ? -13.177 2.135 32.245 1.00 90.81 85 ASP A C 1
ATOM 633 O O . ASP A 1 85 ? -13.691 3.252 32.295 1.00 90.81 85 ASP A O 1
ATOM 637 N N . GLN A 1 86 ? -12.849 1.552 31.089 1.00 86.56 86 GLN A N 1
ATOM 638 C CA . GLN A 1 86 ? -13.068 2.129 29.758 1.00 86.56 86 GLN A CA 1
ATOM 639 C C . GLN A 1 86 ? -14.342 1.606 29.083 1.00 86.56 86 GLN A C 1
ATOM 641 O O . GLN A 1 86 ? -14.662 1.985 27.953 1.00 86.56 86 GLN A O 1
ATOM 646 N N . VAL A 1 87 ? -15.087 0.736 29.760 1.00 83.75 87 VAL A N 1
ATOM 647 C CA . VAL A 1 87 ? -16.396 0.269 29.318 1.00 83.75 87 VAL A CA 1
ATOM 648 C C . VAL A 1 87 ? -17.428 1.288 29.787 1.00 83.75 87 VAL A C 1
ATOM 650 O O . VAL A 1 87 ? -17.701 1.421 30.978 1.00 83.75 87 VAL A O 1
ATOM 653 N N . VAL A 1 88 ? -17.990 2.042 28.847 1.00 78.88 88 VAL A N 1
ATOM 654 C CA . VAL A 1 88 ? -18.962 3.099 29.139 1.00 78.88 88 VAL A CA 1
ATOM 655 C C . VAL A 1 88 ? -20.327 2.710 28.578 1.00 78.88 88 VAL A C 1
ATOM 657 O O . VAL A 1 88 ? -20.413 2.192 27.466 1.00 78.88 88 VAL A O 1
ATOM 660 N N . PRO A 1 89 ? -21.427 2.932 29.309 1.00 64.69 89 PRO A N 1
ATOM 661 C CA . PRO A 1 89 ? -22.755 2.736 28.746 1.00 64.69 89 PRO A CA 1
ATOM 662 C C . PRO A 1 89 ? -23.004 3.798 27.663 1.00 64.69 89 PRO A C 1
ATOM 664 O O . PRO A 1 89 ? -22.914 4.994 27.935 1.00 64.69 89 PRO A O 1
ATOM 667 N N . VAL A 1 90 ? -23.315 3.368 26.437 1.00 58.41 90 VAL A N 1
ATOM 668 C CA . VAL A 1 90 ? -23.707 4.255 25.328 1.00 58.41 90 VAL A CA 1
ATOM 669 C C . VAL A 1 90 ? -25.164 3.965 24.977 1.00 58.41 90 VAL A C 1
ATOM 671 O O . VAL A 1 90 ? -25.525 2.829 24.677 1.00 58.41 90 VAL A O 1
ATOM 674 N N . GLU A 1 91 ? -26.006 4.994 25.014 1.00 51.94 91 GLU A N 1
ATOM 675 C CA . GLU A 1 91 ? -27.420 4.953 24.624 1.00 51.94 91 GLU A CA 1
ATOM 676 C C . GLU A 1 91 ? -27.621 5.977 23.476 1.00 51.94 91 GLU A C 1
ATOM 678 O O . GLU A 1 91 ? -26.870 6.947 23.385 1.00 51.94 91 GLU A O 1
ATOM 683 N N . THR A 1 92 ? -28.547 5.775 22.523 1.00 49.22 92 THR A N 1
ATOM 684 C CA . THR A 1 92 ? -28.731 6.729 21.397 1.00 49.22 92 THR A CA 1
ATOM 685 C C . THR A 1 92 ? -30.185 6.824 20.921 1.00 49.22 92 THR A C 1
ATOM 687 O O . THR A 1 92 ? -30.689 5.895 20.298 1.00 49.22 92 THR A O 1
ATOM 690 N N . ILE A 1 93 ? -30.835 7.965 21.193 1.00 52.47 93 ILE A N 1
ATOM 691 C CA . ILE A 1 93 ? -32.142 8.474 20.728 1.00 52.47 93 ILE A CA 1
ATOM 692 C C . ILE A 1 93 ? -32.190 10.013 20.945 1.00 52.47 93 ILE A C 1
ATOM 694 O O . ILE A 1 93 ? -32.158 10.447 22.086 1.00 52.47 93 ILE A O 1
ATOM 698 N N . SER A 1 94 ? -32.395 10.812 19.881 1.00 51.06 94 SER A N 1
ATOM 699 C CA . SER A 1 94 ? -32.662 12.280 19.878 1.00 51.06 94 SER A CA 1
ATOM 700 C C . SER A 1 94 ? -31.612 13.204 20.540 1.00 51.06 94 SER A C 1
ATOM 702 O O . SER A 1 94 ? -30.892 12.811 21.446 1.00 51.06 94 SER A O 1
ATOM 704 N N . ASP A 1 95 ? -31.561 14.475 20.117 1.00 64.69 95 ASP A N 1
ATOM 705 C CA . ASP A 1 95 ? -30.554 15.488 20.514 1.00 64.69 95 ASP A CA 1
ATOM 706 C C . ASP A 1 95 ? -30.545 15.861 22.018 1.00 64.69 95 ASP A C 1
ATOM 708 O O . ASP A 1 95 ? -29.678 16.609 22.464 1.00 64.69 95 ASP A O 1
ATOM 712 N N . ASP A 1 96 ? -31.494 15.339 22.801 1.00 78.44 96 ASP A N 1
ATOM 713 C CA . ASP A 1 96 ? -31.573 15.476 24.262 1.00 78.44 96 ASP A CA 1
ATOM 714 C C . ASP A 1 96 ? -31.856 14.103 24.889 1.00 78.44 96 ASP A C 1
ATOM 716 O O . ASP A 1 96 ? -32.955 13.771 25.346 1.00 78.44 96 ASP A O 1
ATOM 720 N N . LEU A 1 97 ? -30.840 13.255 24.788 1.00 69.88 97 LEU A N 1
ATOM 721 C CA . LEU A 1 97 ? -30.874 11.855 25.178 1.00 69.88 97 LEU A CA 1
ATOM 722 C C . LEU A 1 97 ? -31.166 11.667 26.676 1.00 69.88 97 LEU A C 1
ATOM 724 O O . LEU A 1 97 ? -31.922 10.770 27.050 1.00 69.88 97 LEU A O 1
ATOM 728 N N . ASP A 1 98 ? -30.612 12.525 27.532 1.00 74.19 98 ASP A N 1
ATOM 729 C CA . ASP A 1 98 ? -30.762 12.422 28.987 1.00 74.19 98 ASP A CA 1
ATOM 730 C C . ASP A 1 98 ? -32.222 12.617 29.418 1.00 74.19 98 ASP A C 1
ATOM 732 O O . ASP A 1 98 ? -32.724 11.877 30.272 1.00 74.19 98 ASP A O 1
ATOM 736 N N . ALA A 1 99 ? -32.941 13.549 28.779 1.00 81.25 99 ALA A N 1
ATOM 737 C CA . ALA A 1 99 ? -34.368 13.750 29.010 1.00 81.25 99 ALA A CA 1
ATOM 738 C C . ALA A 1 99 ? -35.199 12.529 28.579 1.00 81.25 99 ALA A C 1
ATOM 740 O O . ALA A 1 99 ? -36.121 12.120 29.291 1.00 81.25 99 ALA A O 1
ATOM 741 N N . VAL A 1 100 ? -34.852 11.905 27.447 1.00 81.69 100 VAL A N 1
ATOM 742 C CA . VAL A 1 100 ? -35.524 10.694 26.945 1.00 81.69 100 VAL A CA 1
ATOM 743 C C . VAL A 1 100 ? -35.278 9.503 27.873 1.00 81.69 100 VAL A C 1
ATOM 745 O O . VAL A 1 100 ? -36.221 8.787 28.211 1.00 81.69 100 VAL A O 1
ATOM 748 N N . ILE A 1 101 ? -34.043 9.297 28.335 1.00 80.94 101 ILE A N 1
ATOM 749 C CA . ILE A 1 101 ? -33.695 8.197 29.244 1.00 80.94 101 ILE A CA 1
ATOM 750 C C . ILE A 1 101 ? -34.360 8.386 30.608 1.00 80.94 101 ILE A C 1
ATOM 752 O O . ILE A 1 101 ? -34.901 7.423 31.151 1.00 80.94 101 ILE A O 1
ATOM 756 N N . ALA A 1 102 ? -34.351 9.600 31.167 1.00 83.44 102 ALA A N 1
ATOM 757 C CA . ALA A 1 102 ? -35.028 9.897 32.428 1.00 83.44 102 ALA A CA 1
ATOM 758 C C . ALA A 1 102 ? -36.539 9.637 32.323 1.00 83.44 102 ALA A C 1
ATOM 760 O O . ALA A 1 102 ? -37.098 8.921 33.156 1.00 83.44 102 ALA A O 1
ATOM 761 N N . PHE A 1 103 ? -37.172 10.117 31.247 1.00 89.06 103 PHE A N 1
ATOM 762 C CA . PHE A 1 103 ? -38.586 9.879 30.961 1.00 89.06 103 PHE A CA 1
ATOM 763 C C . PHE A 1 103 ? -38.906 8.383 30.826 1.00 89.06 103 PHE A C 1
ATOM 765 O O . PHE A 1 103 ? -39.874 7.893 31.408 1.00 89.06 103 PHE A O 1
ATOM 772 N N . LEU A 1 104 ? -38.085 7.627 30.089 1.00 89.25 104 LEU A N 1
ATOM 773 C CA . LEU A 1 104 ? -38.281 6.187 29.916 1.00 89.25 104 LEU A CA 1
ATOM 774 C C . LEU A 1 104 ? -38.031 5.409 31.215 1.00 89.25 104 LEU A C 1
ATOM 776 O O . LEU A 1 104 ? -38.792 4.492 31.513 1.00 89.25 104 LEU A O 1
ATOM 780 N N . LYS A 1 105 ? -37.033 5.781 32.026 1.00 87.06 105 LYS A N 1
ATOM 781 C CA . LYS A 1 105 ? -36.802 5.176 33.351 1.00 87.06 105 LYS A CA 1
ATOM 782 C C . LYS A 1 105 ? -37.972 5.423 34.306 1.00 87.06 105 LYS A C 1
ATOM 784 O O . LYS A 1 105 ? -38.310 4.526 35.074 1.00 87.06 105 LYS A O 1
ATOM 789 N N . GLU A 1 106 ? -38.595 6.599 34.245 1.00 91.69 106 GLU A N 1
ATOM 790 C CA . GLU A 1 106 ? -39.743 6.960 35.083 1.00 91.69 106 GLU A CA 1
ATOM 791 C C . GLU A 1 106 ? -41.046 6.286 34.625 1.00 91.69 106 GLU A C 1
ATOM 793 O O . GLU A 1 106 ? -41.770 5.711 35.439 1.00 91.69 106 GLU A O 1
ATOM 798 N N . HIS A 1 107 ? -41.348 6.316 33.324 1.00 93.44 107 HIS A N 1
ATOM 799 C CA . HIS A 1 107 ? -42.664 5.918 32.810 1.00 93.44 107 HIS A CA 1
ATOM 800 C C . HIS A 1 107 ? -42.719 4.520 32.192 1.00 93.44 107 HIS A C 1
ATOM 802 O O . HIS A 1 107 ? -43.788 3.909 32.146 1.00 93.44 107 HIS A O 1
ATOM 808 N N . ALA A 1 108 ? -41.598 3.996 31.702 1.00 91.62 108 ALA A N 1
ATOM 809 C CA . ALA A 1 108 ? -41.549 2.709 31.020 1.00 91.62 108 ALA A CA 1
ATOM 810 C C . ALA A 1 108 ? -40.212 1.982 31.266 1.00 91.62 108 ALA A C 1
ATOM 812 O O . ALA A 1 108 ? -39.495 1.670 30.314 1.00 91.62 108 ALA A O 1
ATOM 813 N N . PRO A 1 109 ? -39.871 1.645 32.527 1.00 86.44 109 PRO A N 1
ATOM 814 C CA . PRO A 1 109 ? -38.557 1.094 32.881 1.00 86.44 109 PRO A CA 1
ATOM 815 C C . PRO A 1 109 ? -38.251 -0.247 32.203 1.00 86.44 109 PRO A C 1
ATOM 817 O O . PRO A 1 109 ? -37.094 -0.607 32.031 1.00 86.44 109 PRO A O 1
ATOM 820 N N . HIS A 1 110 ? -39.281 -0.978 31.770 1.00 85.25 110 HIS A N 1
ATOM 821 C CA . HIS A 1 110 ? -39.135 -2.217 31.007 1.00 85.25 110 HIS A CA 1
ATOM 822 C C . HIS A 1 110 ? -38.626 -2.002 29.567 1.00 85.25 110 HIS A C 1
ATOM 824 O O . HIS A 1 110 ? -38.257 -2.976 28.915 1.00 85.25 110 HIS A O 1
ATOM 830 N N . LEU A 1 111 ? -38.618 -0.759 29.066 1.00 84.38 111 LEU A N 1
ATOM 831 C CA . LEU A 1 111 ? -38.089 -0.389 27.748 1.00 84.38 111 LEU A CA 1
ATOM 832 C C . LEU A 1 111 ? -36.608 0.011 27.783 1.00 84.38 111 LEU A C 1
ATOM 834 O O . LEU A 1 111 ? -35.996 0.129 26.725 1.00 84.38 111 LEU A O 1
ATOM 838 N N . VAL A 1 112 ? -36.024 0.212 28.969 1.00 80.62 112 VAL A N 1
ATOM 839 C CA . VAL A 1 112 ? -34.618 0.604 29.123 1.00 80.62 112 VAL A CA 1
ATOM 840 C C . VAL A 1 112 ? -33.815 -0.602 29.578 1.00 80.62 112 VAL A C 1
ATOM 8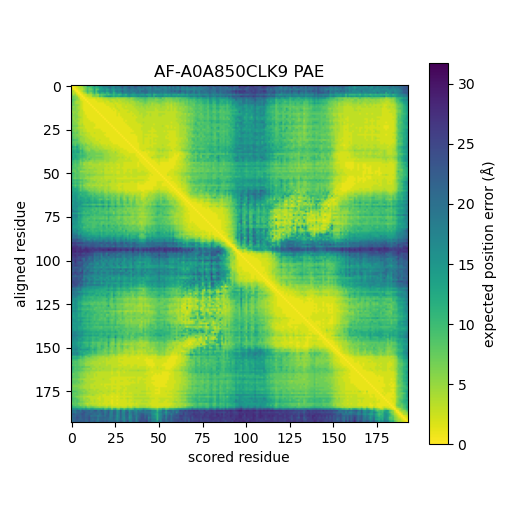42 O O . VAL A 1 112 ? -34.110 -1.222 30.600 1.00 80.62 112 VAL A O 1
ATOM 845 N N . ARG A 1 113 ? -32.764 -0.926 28.831 1.00 79.81 113 ARG A N 1
ATOM 846 C CA . ARG A 1 113 ? -31.790 -1.936 29.230 1.00 79.81 113 ARG A CA 1
ATOM 847 C C . ARG A 1 113 ? -30.409 -1.313 29.202 1.00 79.81 113 ARG A C 1
ATOM 849 O O . ARG A 1 113 ? -29.943 -0.907 28.145 1.00 79.81 113 ARG A O 1
ATOM 856 N N . THR A 1 114 ? -29.743 -1.317 30.349 1.00 76.88 114 THR A N 1
ATOM 857 C CA . THR A 1 114 ? -28.328 -0.968 30.415 1.00 76.88 114 THR A CA 1
ATOM 858 C C . THR A 1 114 ? -27.522 -2.095 29.789 1.00 76.88 114 THR A C 1
ATOM 860 O O . THR A 1 114 ? -27.608 -3.256 30.202 1.00 76.88 114 THR A O 1
ATOM 863 N N . VAL A 1 115 ? -26.770 -1.747 28.755 1.00 78.19 115 VAL A N 1
ATOM 864 C CA . VAL A 1 115 ? -25.771 -2.607 28.137 1.00 78.19 115 VAL A CA 1
ATOM 865 C C . VAL A 1 115 ? -24.441 -1.885 28.209 1.00 78.19 115 VAL A C 1
ATOM 867 O O . VAL A 1 115 ? -24.306 -0.734 27.810 1.00 78.19 115 VAL A O 1
ATOM 870 N N . GLU A 1 116 ? -23.462 -2.574 28.769 1.00 73.75 116 GLU A N 1
ATOM 871 C CA . GLU A 1 116 ? -22.078 -2.135 28.762 1.00 73.75 116 GLU A CA 1
ATOM 872 C C . GLU A 1 116 ? -21.531 -2.257 27.340 1.00 73.75 116 GLU A C 1
ATOM 874 O O . GLU A 1 116 ? -21.697 -3.310 26.711 1.00 73.75 116 GLU A O 1
ATOM 879 N N . VAL A 1 117 ? -20.883 -1.211 26.833 1.00 82.12 117 VAL A N 1
ATOM 880 C CA . VAL A 1 117 ? -20.148 -1.241 25.566 1.00 82.12 117 VAL A CA 1
ATOM 881 C C . VAL A 1 117 ? -18.750 -0.680 25.779 1.00 82.12 117 VAL A C 1
ATOM 883 O O . VAL A 1 117 ? -18.516 0.151 26.654 1.00 82.12 117 VAL A O 1
ATOM 886 N N . VAL A 1 118 ? -17.792 -1.162 25.001 1.00 83.38 118 VAL A N 1
ATOM 887 C CA . VAL A 1 118 ? -16.445 -0.594 24.997 1.00 83.38 118 VAL A CA 1
ATOM 888 C C . VAL A 1 118 ? -16.518 0.840 24.468 1.00 83.38 118 VAL A C 1
ATOM 890 O O . VAL A 1 118 ? -17.207 1.096 23.478 1.00 83.38 118 VAL A O 1
ATOM 893 N N . ALA A 1 119 ? -15.825 1.783 25.117 1.00 85.75 119 ALA A N 1
ATOM 894 C CA . ALA A 1 119 ? -15.757 3.154 24.621 1.00 85.75 119 ALA A CA 1
ATOM 895 C C . ALA A 1 119 ? -15.236 3.186 23.175 1.00 85.75 119 ALA A C 1
ATOM 897 O O . ALA A 1 119 ? -14.222 2.567 22.860 1.00 85.75 119 ALA A O 1
ATOM 898 N N . GLU A 1 120 ? -15.894 3.960 22.308 1.00 85.19 120 GLU A N 1
ATOM 899 C CA . GLU A 1 120 ? -15.616 3.999 20.862 1.00 85.19 120 GLU A CA 1
ATOM 900 C C . GLU A 1 120 ? -14.143 4.302 20.536 1.00 85.19 120 GLU A C 1
ATOM 902 O O . GLU A 1 120 ? -13.591 3.771 19.575 1.00 85.19 120 GLU A O 1
ATOM 907 N N . ARG A 1 121 ? -13.478 5.098 21.383 1.00 88.94 121 ARG A N 1
ATOM 908 C CA . ARG A 1 121 ? -12.059 5.459 21.242 1.00 88.94 121 ARG A CA 1
ATOM 909 C C . ARG A 1 121 ? -11.079 4.307 21.478 1.00 88.94 121 ARG A C 1
ATOM 911 O O . ARG A 1 121 ? -9.965 4.364 20.972 1.00 88.94 121 ARG A O 1
ATOM 918 N N . MET A 1 122 ? -11.476 3.259 22.205 1.00 90.44 122 MET A N 1
ATOM 919 C CA . MET A 1 122 ? -10.549 2.193 22.600 1.00 90.44 122 MET A CA 1
ATOM 920 C C . MET A 1 122 ? -10.050 1.382 21.408 1.00 90.44 122 MET A C 1
ATOM 922 O O . MET A 1 122 ? -8.890 0.990 21.385 1.00 90.44 122 MET A O 1
ATOM 926 N N . VAL A 1 123 ? -10.895 1.145 20.400 1.00 92.56 123 VAL A N 1
ATOM 927 C CA . VAL A 1 123 ? -10.468 0.408 19.202 1.00 92.56 123 VAL A CA 1
ATOM 928 C C . VAL A 1 123 ? -9.408 1.201 18.416 1.00 92.56 123 VAL A C 1
ATOM 930 O O . VAL A 1 123 ? -8.345 0.637 18.160 1.00 92.56 1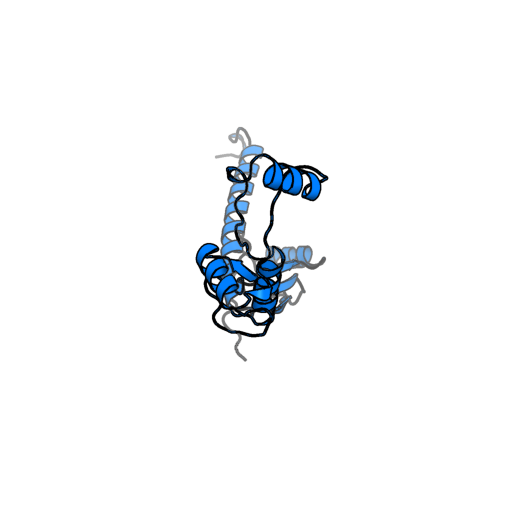23 VAL A O 1
ATOM 933 N N . PRO A 1 124 ? -9.612 2.493 18.082 1.00 93.81 124 PRO A N 1
ATOM 934 C CA . PRO A 1 124 ? -8.554 3.342 17.535 1.00 93.81 124 PRO A CA 1
ATOM 935 C C . PRO A 1 124 ? -7.276 3.382 18.382 1.00 93.81 124 PRO A C 1
ATOM 937 O O . PRO A 1 124 ? -6.190 3.271 17.817 1.00 93.81 124 PRO A O 1
ATOM 940 N N . ASP A 1 125 ? -7.390 3.495 19.710 1.00 95.00 125 ASP A N 1
ATOM 941 C CA . ASP A 1 125 ? -6.234 3.563 20.616 1.00 95.00 125 ASP A CA 1
ATOM 942 C C . ASP A 1 125 ? -5.398 2.262 20.560 1.00 95.00 125 ASP A C 1
ATOM 944 O O . ASP A 1 125 ? -4.171 2.309 20.447 1.00 95.00 125 ASP A O 1
ATOM 948 N N . VAL A 1 126 ? -6.053 1.093 20.548 1.00 94.44 126 VAL A N 1
ATOM 949 C CA . VAL A 1 126 ? -5.402 -0.226 20.396 1.00 94.44 126 VAL A CA 1
ATOM 950 C C . VAL A 1 126 ? -4.743 -0.381 19.028 1.00 94.44 126 VAL A C 1
ATOM 952 O O . VAL A 1 126 ? -3.625 -0.891 18.931 1.00 94.44 126 VAL A O 1
ATOM 955 N N . LEU A 1 127 ? -5.420 0.041 17.956 1.00 94.56 127 LEU A N 1
ATOM 956 C CA . LEU A 1 127 ? -4.864 -0.040 16.606 1.00 94.56 127 LEU A CA 1
ATOM 957 C C . LEU A 1 127 ? -3.631 0.857 16.472 1.00 94.56 127 LEU A C 1
ATOM 959 O O . LEU A 1 127 ? -2.600 0.384 16.004 1.00 94.56 127 LEU A O 1
ATOM 963 N N . ALA A 1 128 ? -3.690 2.094 16.968 1.00 93.50 128 ALA A N 1
ATOM 964 C CA . ALA A 1 128 ? -2.555 3.013 16.961 1.00 93.50 128 ALA A CA 1
ATOM 965 C C . ALA A 1 128 ? -1.361 2.466 17.764 1.00 93.50 128 ALA A C 1
ATOM 967 O O . ALA A 1 128 ? -0.225 2.495 17.287 1.00 93.50 128 ALA A O 1
ATOM 968 N N . ALA A 1 129 ? -1.607 1.913 18.958 1.00 93.75 129 ALA A N 1
ATOM 969 C CA . ALA A 1 129 ? -0.568 1.260 19.753 1.00 93.75 129 ALA A CA 1
ATOM 970 C C . ALA A 1 129 ? 0.060 0.073 18.998 1.00 93.75 129 ALA A C 1
ATOM 972 O O . ALA A 1 129 ? 1.285 -0.049 18.922 1.00 93.75 129 ALA A O 1
ATOM 973 N N . SER A 1 130 ? -0.773 -0.760 18.372 1.00 94.81 130 SER A N 1
ATOM 974 C CA . SER A 1 130 ? -0.340 -1.927 17.599 1.00 94.81 130 SER A CA 1
ATOM 975 C C . SER A 1 130 ? 0.480 -1.557 16.353 1.00 94.81 130 SER A C 1
ATOM 977 O O . SER A 1 130 ? 1.455 -2.238 16.026 1.00 94.81 130 SER A O 1
ATOM 979 N N . GLU A 1 131 ? 0.127 -0.470 15.661 1.00 92.12 131 GLU A N 1
ATOM 980 C CA . GLU A 1 131 ? 0.874 0.050 14.507 1.00 92.12 131 GLU A CA 1
ATOM 981 C C . GLU A 1 131 ? 2.271 0.533 14.906 1.00 92.12 131 GLU A C 1
ATOM 983 O O . GLU A 1 131 ? 3.260 0.128 14.290 1.00 92.12 131 GLU A O 1
ATOM 988 N N . ILE A 1 132 ? 2.366 1.320 15.985 1.00 90.81 132 ILE A N 1
ATOM 989 C CA . ILE A 1 132 ? 3.640 1.826 16.522 1.00 90.81 132 ILE A CA 1
ATOM 990 C C . ILE A 1 132 ? 4.544 0.670 16.968 1.00 90.81 132 ILE A C 1
ATOM 992 O O . ILE A 1 132 ? 5.748 0.683 16.707 1.00 90.81 132 ILE A O 1
ATOM 996 N N . ALA A 1 133 ? 3.973 -0.335 17.635 1.00 92.12 133 ALA A N 1
ATOM 997 C CA . ALA A 1 133 ? 4.717 -1.494 18.120 1.00 92.12 133 ALA A CA 1
ATOM 998 C C . ALA A 1 133 ? 5.103 -2.485 17.010 1.00 92.12 133 ALA A C 1
ATOM 1000 O O . ALA A 1 133 ? 6.019 -3.288 17.193 1.00 92.12 133 ALA A O 1
ATOM 1001 N N . GLY A 1 134 ? 4.400 -2.469 15.873 1.00 92.44 134 GLY A N 1
ATOM 1002 C CA . GLY A 1 134 ? 4.562 -3.452 14.801 1.00 92.44 134 GLY A CA 1
ATOM 1003 C C . GLY A 1 134 ? 4.059 -4.860 15.153 1.00 92.44 134 GLY A C 1
ATOM 1004 O O . GLY A 1 134 ? 4.366 -5.811 14.433 1.00 92.44 134 GLY A O 1
ATOM 1005 N N . GLN A 1 135 ? 3.294 -5.000 16.237 1.00 95.06 135 GLN A N 1
ATOM 1006 C CA . GLN A 1 135 ? 2.684 -6.243 16.718 1.00 95.06 135 GLN A CA 1
ATOM 1007 C C . GLN A 1 135 ? 1.415 -5.920 17.528 1.00 95.06 135 GLN A C 1
ATOM 1009 O O . GLN A 1 135 ? 1.302 -4.791 18.003 1.00 95.06 135 GLN A O 1
ATOM 1014 N N . PRO A 1 136 ? 0.464 -6.861 17.695 1.00 96.06 136 PRO A N 1
ATOM 1015 C CA . PRO A 1 136 ? -0.740 -6.623 18.493 1.00 96.06 136 PRO A CA 1
ATOM 1016 C C . PRO A 1 136 ? -0.385 -6.150 19.908 1.00 96.06 136 PRO A C 1
ATOM 1018 O O . PRO A 1 136 ? 0.238 -6.896 20.669 1.00 96.06 136 PRO A O 1
ATOM 1021 N N . MET A 1 137 ? -0.758 -4.910 20.234 1.00 96.75 137 MET A N 1
ATOM 1022 C CA . MET A 1 137 ? -0.424 -4.252 21.495 1.00 96.75 137 MET A CA 1
ATOM 1023 C C . MET A 1 137 ? -1.583 -3.386 22.006 1.00 96.75 137 MET A C 1
A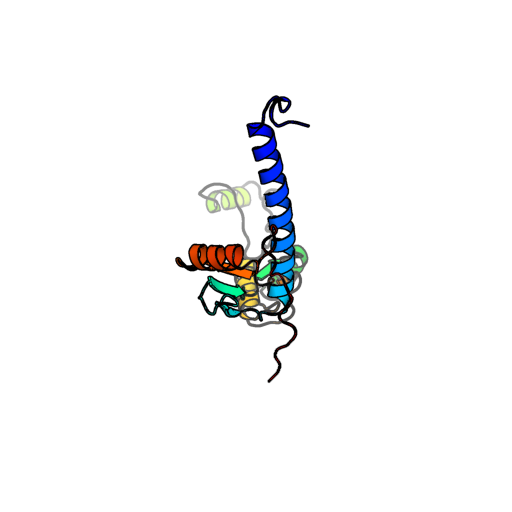TOM 1025 O O . MET A 1 137 ? -2.201 -2.648 21.238 1.00 96.75 137 MET A O 1
ATOM 1029 N N . GLY A 1 138 ? -1.876 -3.485 23.302 1.00 95.06 138 GLY A N 1
ATOM 1030 C CA . GLY A 1 138 ? -2.828 -2.630 24.006 1.00 95.06 138 GLY A CA 1
ATOM 1031 C C . GLY A 1 138 ? -2.273 -1.218 24.247 1.00 95.06 138 GLY A C 1
ATOM 1032 O O . GLY A 1 138 ? -1.062 -1.004 24.146 1.00 95.06 138 GLY A O 1
ATOM 1033 N N . PRO A 1 139 ? -3.131 -0.238 24.576 1.00 92.62 139 PRO A N 1
ATOM 1034 C CA . PRO A 1 139 ? -2.713 1.142 24.840 1.00 92.62 139 PRO A CA 1
ATOM 1035 C C . PRO A 1 139 ? -1.701 1.274 25.990 1.00 92.62 139 PRO A C 1
ATOM 1037 O O . PRO A 1 139 ? -0.873 2.182 25.956 1.00 92.62 139 PRO A O 1
ATOM 1040 N N . ASP A 1 140 ? -1.713 0.346 26.951 1.00 94.06 140 ASP A N 1
ATOM 1041 C CA . ASP A 1 140 ? -0.807 0.335 28.105 1.00 94.06 140 ASP A CA 1
ATOM 1042 C C . ASP A 1 140 ? 0.403 -0.610 27.917 1.00 94.06 140 ASP A C 1
ATOM 1044 O O . ASP A 1 140 ? 1.194 -0.833 28.838 1.00 94.06 140 ASP A O 1
ATOM 1048 N N . GLY A 1 141 ? 0.612 -1.116 26.694 1.00 93.75 141 GLY A N 1
ATOM 1049 C CA . GLY A 1 141 ? 1.786 -1.904 26.307 1.00 93.75 141 GLY A CA 1
ATOM 1050 C C . GLY A 1 141 ? 1.635 -3.422 26.442 1.00 93.75 141 GLY A C 1
ATOM 1051 O O . GLY A 1 141 ? 2.617 -4.151 26.290 1.00 93.75 141 GLY A O 1
ATOM 1052 N N . GLU A 1 142 ? 0.435 -3.926 26.721 1.00 94.44 142 GLU A N 1
ATOM 1053 C CA . GLU A 1 142 ? 0.152 -5.359 26.776 1.00 94.44 142 GLU A CA 1
ATOM 1054 C C . GLU A 1 142 ? 0.271 -5.996 25.394 1.00 94.44 142 GLU A C 1
ATOM 1056 O O . GLU A 1 142 ? -0.284 -5.490 24.427 1.00 94.44 142 GLU A O 1
ATOM 1061 N N . LEU A 1 143 ? 0.960 -7.131 25.299 1.00 94.19 143 LEU A N 1
ATOM 1062 C CA . LEU A 1 143 ? 1.126 -7.866 24.045 1.00 94.19 143 LEU A CA 1
ATOM 1063 C C . LEU A 1 143 ? 0.015 -8.908 23.848 1.00 94.19 143 LEU A C 1
ATOM 1065 O O . LEU A 1 143 ? -0.685 -9.270 24.794 1.00 94.19 143 LEU A O 1
ATOM 1069 N N . ASP A 1 144 ? -0.099 -9.412 22.617 1.00 88.75 144 ASP A N 1
ATOM 1070 C CA . ASP A 1 144 ? -1.004 -10.501 22.220 1.00 88.75 144 ASP A CA 1
ATOM 1071 C C . ASP A 1 144 ? -2.500 -10.157 22.339 1.00 88.75 144 ASP A C 1
ATOM 1073 O O . ASP A 1 144 ? -3.309 -10.953 22.819 1.00 88.75 144 ASP A O 1
ATOM 1077 N N . VAL A 1 145 ? -2.885 -8.965 21.867 1.00 92.75 145 VAL A N 1
ATOM 1078 C CA . VAL A 1 145 ? -4.287 -8.514 21.836 1.00 92.75 145 VAL A CA 1
ATOM 1079 C C . VAL A 1 145 ? -5.142 -9.406 20.914 1.00 92.75 145 VAL A C 1
ATOM 1081 O O . VAL A 1 145 ? -4.924 -9.415 19.696 1.00 92.75 145 VAL A O 1
ATOM 1084 N N . PRO A 1 146 ? -6.147 -10.137 21.440 1.00 92.31 146 PRO A N 1
ATOM 1085 C CA . PRO A 1 146 ? -7.030 -10.977 20.639 1.00 92.31 146 PRO A CA 1
ATOM 1086 C C . PRO A 1 146 ? -7.806 -10.181 19.587 1.00 92.31 146 PRO A C 1
ATOM 1088 O O . PRO A 1 146 ? -8.260 -9.066 19.829 1.00 92.31 146 PRO A O 1
ATOM 1091 N N . GLY A 1 147 ? -7.981 -10.776 18.407 1.00 91.31 147 GLY A N 1
ATOM 1092 C CA . GLY A 1 147 ? -8.741 -10.172 17.312 1.00 91.31 147 GLY A CA 1
ATOM 1093 C C . GLY A 1 147 ? -8.012 -9.064 16.551 1.00 91.31 147 GLY A C 1
ATOM 1094 O O . GLY A 1 147 ? -8.527 -8.627 15.523 1.00 91.31 147 GLY A O 1
ATOM 1095 N N . VAL A 1 148 ? -6.805 -8.665 16.964 1.00 91.69 148 VAL A N 1
ATOM 1096 C CA . VAL A 1 148 ? -5.957 -7.710 16.237 1.00 91.69 148 VAL A CA 1
ATOM 1097 C C . VAL A 1 148 ? -4.848 -8.457 15.510 1.00 91.69 148 VAL A C 1
ATOM 1099 O O . VAL A 1 148 ? -4.122 -9.258 16.095 1.00 91.69 148 VAL A O 1
ATOM 1102 N N . VAL A 1 149 ? -4.692 -8.178 14.219 1.00 91.38 149 VAL A N 1
ATOM 1103 C CA . VAL A 1 149 ? -3.557 -8.665 13.435 1.00 91.38 149 VAL A CA 1
ATOM 1104 C C . VAL A 1 149 ? -2.828 -7.466 12.860 1.00 91.38 149 VAL A C 1
ATOM 1106 O O . VAL A 1 149 ? -3.411 -6.658 12.141 1.00 91.38 149 VAL A O 1
ATOM 1109 N N . VAL A 1 150 ? -1.531 -7.373 13.143 1.00 92.06 150 VAL A N 1
ATOM 1110 C CA . VAL A 1 150 ? -0.662 -6.375 12.521 1.00 92.06 150 VAL A CA 1
ATOM 1111 C C . VAL A 1 150 ? -0.009 -6.991 11.298 1.00 92.06 150 VAL A C 1
ATOM 1113 O O . VAL A 1 150 ? 0.614 -8.053 11.369 1.00 92.06 150 VAL A O 1
ATOM 1116 N N . ARG A 1 151 ? -0.155 -6.329 10.153 1.00 91.06 151 ARG A N 1
ATOM 1117 C CA . ARG A 1 151 ? 0.520 -6.717 8.916 1.00 91.06 151 ARG A CA 1
ATOM 1118 C C . ARG A 1 151 ? 1.373 -5.558 8.451 1.00 91.06 151 ARG A C 1
ATOM 1120 O O . ARG A 1 151 ? 0.891 -4.439 8.328 1.00 91.06 151 ARG A O 1
ATOM 1127 N N . LYS A 1 152 ? 2.632 -5.836 8.119 1.00 87.69 152 LYS A N 1
ATOM 1128 C CA . LYS A 1 152 ? 3.454 -4.886 7.371 1.00 87.69 152 LYS A CA 1
ATOM 1129 C C . LYS A 1 152 ? 3.179 -5.087 5.882 1.00 87.69 152 LYS A C 1
ATOM 1131 O O . LYS A 1 152 ? 3.538 -6.152 5.367 1.00 87.69 152 LYS A O 1
ATOM 1136 N N . PRO A 1 153 ? 2.549 -4.127 5.179 1.00 86.94 153 PRO A N 1
ATOM 1137 C CA . PRO A 1 153 ? 2.244 -4.308 3.771 1.00 86.94 153 PRO A CA 1
ATOM 1138 C C . PRO A 1 153 ? 3.516 -4.539 2.950 1.00 86.94 153 PRO A C 1
ATOM 1140 O O . PRO A 1 153 ? 4.641 -4.174 3.329 1.00 86.94 153 PRO A O 1
ATOM 1143 N N . ASP A 1 154 ? 3.355 -5.159 1.787 1.00 81.81 154 ASP A N 1
ATOM 1144 C CA . ASP A 1 154 ? 4.465 -5.262 0.860 1.00 81.81 154 ASP A CA 1
ATOM 1145 C C . ASP A 1 154 ? 4.724 -3.917 0.195 1.00 81.81 154 ASP A C 1
ATOM 1147 O O . ASP A 1 154 ? 3.867 -3.332 -0.463 1.00 81.81 154 ASP A O 1
ATOM 1151 N N . GLY A 1 155 ? 5.944 -3.421 0.400 1.00 87.56 155 GLY A N 1
ATOM 1152 C CA . GLY A 1 155 ? 6.440 -2.219 -0.239 1.00 87.56 155 GLY A CA 1
ATOM 1153 C C . GLY A 1 155 ? 6.247 -2.259 -1.746 1.00 87.56 155 GLY A C 1
ATOM 1154 O O . GLY A 1 155 ? 6.646 -3.225 -2.403 1.00 87.56 155 GLY A O 1
ATOM 1155 N N . VAL A 1 156 ? 5.668 -1.193 -2.290 1.00 92.00 156 VAL A N 1
ATOM 1156 C CA . VAL A 1 156 ? 5.377 -1.059 -3.714 1.00 92.00 156 VAL A CA 1
ATOM 1157 C C . VAL A 1 156 ? 6.595 -0.481 -4.421 1.00 92.00 156 VAL A C 1
ATOM 1159 O O . VAL A 1 156 ? 7.186 0.507 -3.981 1.00 92.00 156 VAL A O 1
ATOM 1162 N N . LEU A 1 157 ? 6.960 -1.080 -5.554 1.00 95.00 157 LEU A N 1
ATOM 1163 C CA . LEU A 1 157 ? 7.997 -0.549 -6.429 1.00 95.00 157 LEU A CA 1
ATOM 1164 C C . LEU A 1 157 ? 7.450 0.633 -7.243 1.00 95.00 157 LEU A C 1
ATOM 1166 O O . LEU A 1 157 ? 6.578 0.473 -8.096 1.00 95.00 157 LEU A O 1
ATOM 1170 N N . GLN A 1 158 ? 8.002 1.818 -7.009 1.00 95.44 158 GLN A N 1
ATOM 1171 C CA . GLN A 1 158 ? 7.762 3.024 -7.789 1.00 95.44 158 GLN A CA 1
ATOM 1172 C C . GLN A 1 158 ? 8.953 3.301 -8.709 1.00 95.44 158 GLN A C 1
ATOM 1174 O O . GLN A 1 158 ? 10.095 3.388 -8.259 1.00 95.44 158 GLN A O 1
ATOM 1179 N N . ILE A 1 159 ? 8.683 3.500 -9.999 1.00 96.00 159 ILE A N 1
ATOM 1180 C CA . ILE A 1 159 ? 9.686 3.934 -10.978 1.00 96.00 159 ILE A CA 1
ATOM 1181 C C . ILE A 1 159 ? 9.382 5.380 -11.347 1.00 96.00 159 ILE A C 1
ATOM 1183 O O . ILE A 1 159 ? 8.299 5.686 -11.846 1.00 96.00 159 ILE A O 1
ATOM 1187 N N . ARG A 1 160 ? 10.343 6.271 -11.104 1.00 96.31 160 ARG A N 1
ATOM 1188 C CA . ARG A 1 160 ? 10.265 7.687 -11.472 1.00 96.31 160 ARG A CA 1
ATOM 1189 C C . ARG A 1 160 ? 11.281 7.958 -12.566 1.00 96.31 160 ARG A C 1
ATOM 1191 O O . ARG A 1 160 ? 12.486 7.904 -12.322 1.00 96.31 160 ARG A O 1
ATOM 1198 N N . LEU A 1 161 ? 10.785 8.206 -13.771 1.00 97.75 161 LEU A N 1
ATOM 1199 C CA . LEU A 1 161 ? 11.623 8.543 -14.915 1.00 97.75 161 LEU A CA 1
ATOM 1200 C C . LEU A 1 161 ? 12.131 9.982 -14.791 1.00 97.75 161 LEU A C 1
ATOM 1202 O O . LEU A 1 161 ? 11.406 10.870 -14.341 1.00 97.75 161 LEU A O 1
ATOM 1206 N N . ASP A 1 162 ? 13.384 10.195 -15.179 1.00 97.62 162 ASP A N 1
ATOM 1207 C CA . ASP A 1 162 ? 13.965 11.528 -15.309 1.00 97.62 162 ASP A CA 1
ATOM 1208 C C . ASP A 1 162 ? 13.440 12.215 -16.585 1.00 97.62 162 ASP A C 1
ATOM 1210 O O . ASP A 1 162 ? 12.906 11.566 -17.489 1.00 97.62 162 ASP A O 1
ATOM 1214 N N . LYS A 1 163 ? 13.615 13.534 -16.699 1.00 97.19 163 LYS A N 1
ATOM 1215 C CA . LYS A 1 163 ? 13.242 14.285 -17.907 1.00 97.19 163 LYS A CA 1
ATOM 1216 C C . LYS A 1 163 ? 14.043 13.815 -19.128 1.00 97.19 163 LYS A C 1
ATOM 1218 O O . LYS A 1 163 ? 13.505 13.818 -20.231 1.00 97.19 163 LYS A O 1
ATOM 1223 N N . SER A 1 164 ? 15.283 13.361 -18.920 1.00 95.19 164 SER A N 1
ATOM 1224 C CA . SER A 1 164 ? 16.159 12.799 -19.960 1.00 95.19 164 SER A CA 1
ATOM 1225 C C . SER A 1 164 ? 15.824 11.356 -20.356 1.00 95.19 164 SER A C 1
ATOM 1227 O O . SER A 1 164 ? 16.407 10.832 -21.303 1.00 95.19 164 SER A O 1
ATOM 1229 N N . ALA A 1 165 ? 14.886 10.686 -19.672 1.00 97.00 165 ALA A N 1
ATOM 1230 C CA . ALA A 1 165 ? 14.622 9.261 -19.887 1.00 97.00 165 ALA A CA 1
ATOM 1231 C C . ALA A 1 165 ? 14.237 8.935 -21.334 1.00 97.00 165 ALA A C 1
ATOM 1233 O O . ALA A 1 165 ? 14.657 7.917 -21.875 1.00 97.00 1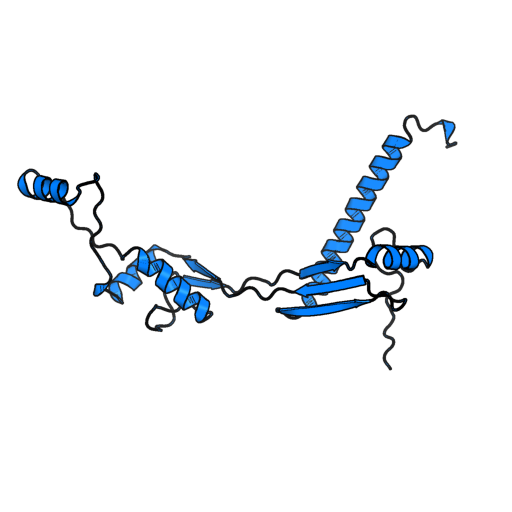65 ALA A O 1
ATOM 1234 N N . ARG A 1 166 ? 13.442 9.805 -21.970 1.00 97.44 166 ARG A N 1
ATOM 1235 C CA . ARG A 1 166 ? 12.975 9.599 -23.347 1.00 97.44 166 ARG A CA 1
ATOM 1236 C C . ARG A 1 166 ? 14.130 9.573 -24.346 1.00 97.44 166 ARG A C 1
ATOM 1238 O O . ARG A 1 166 ? 14.119 8.737 -25.243 1.00 97.44 166 ARG A O 1
ATOM 1245 N N . GLU A 1 167 ? 15.086 10.483 -24.194 1.00 97.62 167 GLU A N 1
ATOM 1246 C CA . GLU A 1 167 ? 16.274 10.565 -25.047 1.00 97.62 167 GLU A CA 1
ATOM 1247 C C . GLU A 1 167 ? 17.146 9.326 -24.855 1.00 97.62 167 GLU A C 1
ATOM 1249 O O . GLU A 1 167 ? 17.416 8.617 -25.822 1.00 97.62 167 GLU A O 1
ATOM 1254 N N . ALA A 1 168 ? 17.436 8.968 -23.599 1.00 97.00 168 ALA A N 1
ATOM 1255 C CA . ALA A 1 168 ? 18.220 7.780 -23.283 1.00 97.00 168 ALA A CA 1
ATOM 1256 C C . ALA A 1 168 ? 17.598 6.486 -23.843 1.00 97.00 168 ALA A C 1
ATOM 1258 O O . ALA A 1 168 ? 18.292 5.659 -24.432 1.00 97.00 168 ALA A O 1
ATOM 1259 N N . ILE A 1 169 ? 16.277 6.322 -23.712 1.00 96.50 169 ILE A N 1
ATOM 1260 C CA . ILE A 1 169 ? 15.550 5.174 -24.276 1.00 96.50 169 ILE A CA 1
ATOM 1261 C C . ILE A 1 169 ? 15.593 5.196 -25.813 1.00 96.50 169 ILE A C 1
ATOM 1263 O O . ILE A 1 169 ? 15.733 4.142 -26.433 1.00 96.50 169 ILE A O 1
ATOM 1267 N N . GLY A 1 170 ? 15.497 6.374 -26.438 1.00 97.25 170 GLY A N 1
ATOM 1268 C CA . GLY A 1 170 ? 15.591 6.534 -27.892 1.00 97.25 170 GLY A CA 1
ATOM 1269 C C . GLY A 1 170 ? 16.960 6.145 -28.455 1.00 97.25 170 GLY A C 1
ATOM 1270 O O . GLY A 1 170 ? 17.034 5.459 -29.479 1.00 97.25 170 GLY A O 1
ATOM 1271 N N . GLU A 1 171 ? 18.042 6.510 -27.768 1.00 96.94 171 GLU A N 1
ATOM 1272 C CA . GLU A 1 171 ? 19.393 6.074 -28.133 1.00 96.94 171 GLU A CA 1
ATOM 1273 C C . GLU A 1 171 ? 19.561 4.565 -27.969 1.00 96.94 171 GLU A C 1
ATOM 1275 O O . GLU A 1 171 ? 20.030 3.898 -28.888 1.00 96.94 171 GLU A O 1
ATOM 1280 N N . MET A 1 172 ? 19.106 3.998 -26.848 1.00 96.31 172 MET A N 1
ATOM 1281 C CA . MET A 1 172 ? 19.151 2.551 -26.631 1.00 96.31 172 MET A CA 1
ATOM 1282 C C . MET A 1 172 ? 18.354 1.780 -27.695 1.00 96.31 172 MET A C 1
ATOM 1284 O O . MET A 1 172 ? 18.790 0.720 -28.144 1.00 96.31 172 MET A O 1
ATOM 1288 N N . TRP A 1 173 ? 17.203 2.307 -28.124 1.00 96.50 173 TRP A N 1
ATOM 1289 C CA . TRP A 1 173 ? 16.416 1.738 -29.218 1.00 96.50 173 TRP A CA 1
ATOM 1290 C C . TRP A 1 173 ? 17.190 1.755 -30.539 1.00 96.50 173 TRP A C 1
ATOM 1292 O O . TRP A 1 173 ? 17.294 0.732 -31.215 1.00 96.50 173 TRP A O 1
ATOM 1302 N N . THR A 1 174 ? 17.773 2.904 -30.882 1.00 97.12 174 THR A N 1
ATOM 1303 C CA . THR A 1 174 ? 18.541 3.096 -32.123 1.00 97.12 174 THR A CA 1
ATOM 1304 C C . THR A 1 174 ? 19.800 2.227 -32.148 1.00 97.12 174 THR A C 1
ATOM 1306 O O . THR A 1 174 ? 20.127 1.644 -33.178 1.00 97.12 174 THR A O 1
ATOM 1309 N N . ALA A 1 175 ? 20.457 2.067 -30.998 1.00 95.50 175 ALA A N 1
ATOM 1310 C CA . ALA A 1 175 ? 21.601 1.180 -30.806 1.00 95.50 175 ALA A CA 1
ATOM 1311 C C . ALA A 1 175 ? 21.220 -0.314 -30.774 1.00 95.50 175 ALA A C 1
ATOM 1313 O O . ALA A 1 175 ? 22.094 -1.171 -30.671 1.00 95.50 175 ALA A O 1
ATOM 1314 N N . GLY A 1 176 ? 19.926 -0.653 -30.845 1.00 95.50 176 GLY A N 1
ATOM 1315 C CA . GLY A 1 176 ? 19.456 -2.036 -30.824 1.00 95.50 176 GLY A CA 1
ATOM 1316 C C . GLY A 1 176 ? 19.633 -2.735 -29.472 1.00 95.50 176 GLY A C 1
ATOM 1317 O O . GLY A 1 176 ? 19.674 -3.964 -29.439 1.00 95.50 176 GLY A O 1
ATOM 1318 N N . LEU A 1 177 ? 19.719 -1.976 -28.374 1.00 95.19 177 LEU A N 1
ATOM 1319 C CA . LEU A 1 177 ? 19.915 -2.472 -27.005 1.00 95.19 177 LEU A CA 1
ATOM 1320 C C . LEU A 1 177 ? 18.606 -2.832 -26.290 1.00 95.19 177 LEU A C 1
ATOM 1322 O O . LEU A 1 177 ? 18.644 -3.383 -25.193 1.00 95.19 177 LEU A O 1
ATOM 1326 N N . ILE A 1 178 ? 17.448 -2.528 -26.879 1.00 95.62 178 ILE A N 1
ATOM 1327 C CA . ILE A 1 178 ? 16.130 -2.854 -26.319 1.00 95.62 178 ILE A CA 1
ATOM 1328 C C . ILE A 1 178 ? 15.313 -3.629 -27.358 1.00 95.62 178 ILE A C 1
ATOM 1330 O O . ILE A 1 178 ? 15.351 -3.345 -28.555 1.00 95.62 178 ILE A O 1
ATOM 1334 N N . ASN A 1 179 ? 14.576 -4.631 -26.897 1.00 94.62 179 ASN A N 1
ATOM 1335 C CA . ASN A 1 179 ? 13.537 -5.318 -27.645 1.00 94.62 179 ASN A CA 1
ATOM 1336 C C . ASN A 1 179 ? 12.272 -4.457 -27.764 1.00 94.62 179 ASN A C 1
ATOM 1338 O O . ASN A 1 179 ? 12.061 -3.495 -27.030 1.00 94.62 179 ASN A O 1
ATOM 1342 N N . ILE A 1 180 ? 11.368 -4.850 -28.661 1.00 94.94 180 ILE A N 1
ATOM 1343 C CA . ILE A 1 180 ? 10.096 -4.145 -28.879 1.00 94.94 180 ILE A CA 1
ATOM 1344 C C . ILE A 1 180 ? 9.169 -4.125 -27.654 1.00 94.94 180 ILE A C 1
ATOM 1346 O O . ILE A 1 180 ? 8.287 -3.278 -27.561 1.00 94.94 180 ILE A O 1
ATOM 1350 N N . ASP A 1 181 ? 9.375 -5.039 -26.709 1.00 92.81 181 ASP A N 1
ATOM 1351 C CA . ASP A 1 181 ? 8.638 -5.122 -25.449 1.00 92.81 181 ASP A CA 1
ATOM 1352 C C . ASP A 1 181 ? 9.275 -4.302 -24.311 1.00 92.81 181 ASP A C 1
ATOM 1354 O O . ASP A 1 181 ? 8.754 -4.291 -23.199 1.00 92.81 181 ASP A O 1
ATOM 1358 N N . GLY A 1 182 ? 10.385 -3.603 -24.570 1.00 92.44 182 GLY A N 1
ATOM 1359 C CA . GLY A 1 182 ? 11.094 -2.807 -23.568 1.00 92.44 182 GLY A CA 1
ATOM 1360 C C . GLY A 1 182 ? 12.150 -3.570 -22.761 1.00 92.44 182 GLY A C 1
ATOM 1361 O O . GLY A 1 182 ? 12.789 -2.969 -21.899 1.00 92.44 182 GLY A O 1
ATOM 1362 N N . THR A 1 183 ? 12.365 -4.866 -23.018 1.00 94.12 183 THR A N 1
ATOM 1363 C CA . THR A 1 183 ? 13.434 -5.644 -22.363 1.00 94.12 183 THR A CA 1
ATOM 1364 C C . THR A 1 183 ? 14.799 -5.357 -22.986 1.00 94.12 183 THR A C 1
ATOM 1366 O O . THR A 1 183 ? 14.893 -5.083 -24.181 1.00 94.12 183 THR A O 1
ATOM 1369 N N . LEU A 1 184 ? 15.878 -5.423 -22.203 1.00 93.19 184 LEU A N 1
ATOM 1370 C CA . LEU A 1 184 ? 17.234 -5.239 -22.731 1.00 93.19 184 LEU A CA 1
ATOM 1371 C C . LEU A 1 184 ? 17.647 -6.428 -23.615 1.00 93.19 184 LEU A C 1
ATOM 1373 O O . LEU A 1 184 ? 17.405 -7.587 -23.273 1.00 93.19 184 LEU A O 1
ATOM 1377 N N . ARG A 1 185 ? 18.276 -6.140 -24.758 1.00 91.38 185 ARG A N 1
ATOM 1378 C CA . ARG A 1 185 ? 18.872 -7.135 -25.657 1.00 91.38 185 ARG A CA 1
ATOM 1379 C C . ARG A 1 185 ? 20.280 -7.469 -25.201 1.00 91.38 185 ARG A C 1
ATOM 1381 O O . ARG A 1 185 ? 21.112 -6.579 -25.083 1.00 91.38 185 ARG A O 1
ATOM 1388 N N . GLY A 1 186 ? 20.533 -8.763 -25.018 1.00 72.88 186 GLY A N 1
ATOM 1389 C CA . GLY A 1 186 ? 21.754 -9.243 -24.390 1.00 72.88 186 GLY A CA 1
ATOM 1390 C C . GLY A 1 186 ? 21.666 -8.976 -22.897 1.00 72.88 186 GLY A C 1
ATOM 1391 O O . GLY A 1 186 ? 21.755 -7.836 -22.450 1.00 72.88 186 GLY A O 1
ATOM 1392 N N . GLN A 1 187 ? 21.467 -10.030 -22.105 1.00 56.44 187 GLN A N 1
ATOM 1393 C CA . GLN A 1 187 ? 21.875 -9.947 -20.708 1.00 56.44 187 GLN A CA 1
ATOM 1394 C C . GLN A 1 187 ? 23.319 -9.436 -20.732 1.00 56.44 187 GLN A C 1
ATOM 1396 O O . GLN A 1 187 ? 24.128 -9.986 -21.480 1.00 56.44 187 GLN A O 1
ATOM 1401 N N . LEU A 1 188 ? 23.611 -8.354 -20.002 1.00 51.50 188 LEU A N 1
ATOM 1402 C CA . LEU A 1 188 ? 24.976 -8.025 -19.606 1.00 51.50 188 LEU A CA 1
ATOM 1403 C C . LEU A 1 188 ? 25.493 -9.297 -18.934 1.00 51.50 188 LEU A C 1
ATOM 1405 O O . LEU A 1 188 ? 25.176 -9.550 -17.779 1.00 51.50 188 LEU A O 1
ATOM 1409 N N . THR A 1 189 ? 26.141 -10.170 -19.702 1.00 44.44 189 THR A N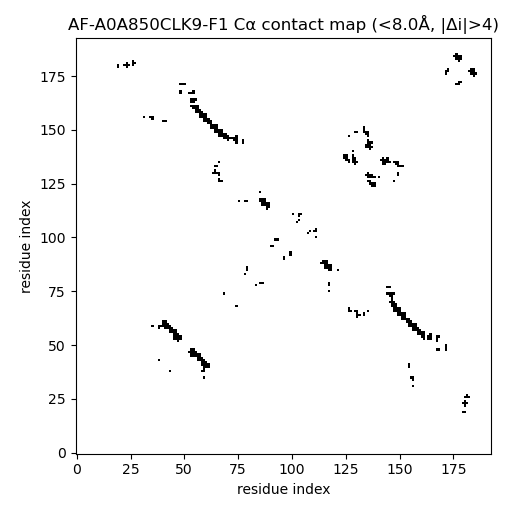 1
ATOM 1410 C CA . THR A 1 189 ? 26.846 -11.327 -19.176 1.00 44.44 189 THR A CA 1
ATOM 1411 C C . THR A 1 189 ? 27.843 -10.746 -18.205 1.00 44.44 189 THR A C 1
ATOM 1413 O O . THR A 1 189 ? 28.702 -9.980 -18.639 1.00 44.44 189 THR A O 1
ATOM 1416 N N . ASP A 1 190 ? 27.616 -11.028 -16.926 1.00 45.53 190 ASP A N 1
ATOM 1417 C CA . ASP A 1 190 ? 28.398 -10.643 -15.761 1.00 45.53 190 ASP A CA 1
ATOM 1418 C C . ASP A 1 190 ? 29.813 -10.174 -16.123 1.00 45.53 190 ASP A C 1
ATOM 1420 O O . ASP A 1 190 ? 30.746 -10.966 -16.253 1.00 45.53 190 ASP A O 1
ATOM 1424 N N . GLY A 1 191 ? 29.970 -8.860 -16.298 1.00 44.78 191 GLY A N 1
ATOM 1425 C CA . GLY A 1 191 ? 31.271 -8.206 -16.271 1.00 44.78 191 GLY A CA 1
ATOM 1426 C C . GLY A 1 191 ? 31.714 -8.103 -14.821 1.00 44.78 191 GLY A C 1
ATOM 1427 O O . GLY A 1 191 ? 31.715 -7.013 -14.259 1.00 44.78 191 GLY A O 1
ATOM 1428 N N . GLY A 1 192 ? 31.977 -9.255 -14.203 1.00 46.47 192 GLY A N 1
ATOM 1429 C CA . GLY A 1 192 ? 32.722 -9.331 -12.960 1.00 46.47 192 GLY A CA 1
ATOM 1430 C C . GLY A 1 192 ? 34.182 -9.002 -13.247 1.00 46.47 192 GLY A C 1
ATOM 1431 O O . GLY A 1 192 ? 34.897 -9.834 -13.802 1.00 46.47 192 GLY A O 1
ATOM 1432 N N . GLU A 1 193 ? 34.591 -7.796 -12.866 1.00 39.19 193 GLU A N 1
ATOM 1433 C CA . GLU A 1 193 ? 35.941 -7.509 -12.370 1.00 39.19 193 GLU A CA 1
ATOM 1434 C C . GLU A 1 193 ? 35.848 -7.141 -10.888 1.00 39.19 193 GLU A C 1
ATOM 1436 O O . GLU A 1 193 ? 34.923 -6.375 -10.524 1.00 39.19 193 GLU A O 1
#